Protein AF-A0A954N6A2-F1 (afdb_monomer)

pLDDT: mean 70.57, std 19.68, range [26.23, 94.06]

Solvent-accessible surface area (backbone atoms only — not comparable to full-atom values): 11641 Å² total; per-residue (Å²): 132,72,64,64,64,61,55,51,62,42,48,54,46,55,59,43,43,37,71,67,56,76,81,77,80,90,82,83,89,88,86,78,82,63,78,54,55,56,60,46,52,50,51,56,51,48,37,24,74,49,78,58,91,78,54,53,70,68,60,44,52,51,48,39,52,53,48,53,52,35,18,71,73,49,48,45,62,66,66,56,53,73,76,42,53,74,68,35,43,51,37,26,53,53,38,51,50,53,35,51,52,51,50,49,52,54,52,12,52,51,45,51,53,42,54,63,87,49,100,56,10,70,59,53,37,52,52,52,43,52,54,50,50,52,49,55,41,27,64,43,56,20,48,76,87,60,54,75,67,53,41,56,59,48,53,75,70,59,46,73,68,55,56,49,53,49,56,52,47,58,49,66,75,39,56,78,67,56,26,51,31,44,50,54,39,54,51,49,45,38,53,50,52,53,48,52,51,52,56,59,73,65,54,77,88,128

Secondary structure (DSSP, 8-state):
--HHHHHHHHHHHHHHHHHH-TTS------S--SHHHHHHHHHHHHHHH--GGGS-HHHHHHHHHHHHHHHHTT--HHHHHHHS-HHHHHHHHHHHHHHHHHHHHHHHHHHHHHHSS-TTHHHHHHHHHHHHHHHHHHHHHSS----HHHHHHHHTT--HHHHHHHHHHHHHHS-HHHHHHHHHHHHHHHHHHHHHHHHHHTS---

Radius of gyration: 17.8 Å; Cα contacts (8 Å, |Δi|>4): 139; chains: 1; bounding box: 47×44×42 Å

Sequence (206 aa):
MGTVRAMITRLVFLAALAVSGGAVWLASQQNLTVDMDRHYSELFVELAHTDLAHASTDDRLQLVSRLDRAFRLGADWRQLALDLDESSWSTFRQNLFILLHEWLVDRANTYHELGVGERRGPERQRHFINDQIDTVMAWSAAAPSPTAEQAQLLQSRVSVVELYARLQQWTEDADAEQQAQLRAFIDALVRRAVERQAEFLSVPGT

Mean predicted aligned error: 11.0 Å

Structure (mmCIF, N/CA/C/O backbone):
data_AF-A0A954N6A2-F1
#
_entry.id   AF-A0A954N6A2-F1
#
loop_
_atom_site.group_PDB
_atom_site.id
_atom_site.type_symbol
_atom_site.label_atom_id
_atom_site.label_alt_id
_atom_site.label_comp_id
_atom_site.label_asym_id
_atom_site.label_entity_id
_atom_site.label_seq_id
_atom_site.pdbx_PDB_ins_code
_atom_site.Cartn_x
_atom_site.Cartn_y
_atom_site.Cartn_z
_atom_site.occupancy
_atom_site.B_iso_or_equiv
_atom_site.auth_seq_id
_atom_site.auth_comp_id
_atom_site.auth_asym_id
_atom_site.auth_atom_id
_atom_site.pdbx_PDB_model_num
ATOM 1 N N . MET A 1 1 ? 4.162 16.910 21.312 1.00 33.69 1 MET A N 1
ATOM 2 C CA . MET A 1 1 ? 5.095 16.585 20.203 1.00 33.69 1 MET A CA 1
ATOM 3 C C . MET A 1 1 ? 5.934 15.307 20.417 1.00 33.69 1 MET A C 1
ATOM 5 O O . MET A 1 1 ? 6.754 15.003 19.564 1.00 33.69 1 MET A O 1
ATOM 9 N N . GLY A 1 2 ? 5.729 14.512 21.485 1.00 26.23 2 GLY A N 1
ATOM 10 C CA . GLY A 1 2 ? 6.524 13.293 21.756 1.00 26.23 2 GLY A CA 1
ATOM 11 C C . GLY A 1 2 ? 5.947 11.957 21.249 1.00 26.23 2 GLY A C 1
ATOM 12 O O . GLY A 1 2 ? 6.669 10.971 21.199 1.00 26.23 2 GLY A O 1
ATOM 13 N N . THR A 1 3 ? 4.674 11.904 20.852 1.00 32.06 3 THR A N 1
ATOM 14 C CA . THR A 1 3 ? 3.975 10.660 20.464 1.00 32.06 3 THR A CA 1
ATOM 15 C C . THR A 1 3 ? 4.177 10.274 18.998 1.00 32.06 3 THR A C 1
ATOM 17 O O . THR A 1 3 ? 4.348 9.100 18.689 1.00 32.06 3 THR A O 1
ATOM 20 N N . VAL A 1 4 ? 4.257 11.267 18.109 1.00 29.23 4 VAL A N 1
ATOM 21 C CA . VAL A 1 4 ? 4.416 11.077 16.658 1.00 29.23 4 VAL A CA 1
ATOM 22 C C . VAL A 1 4 ? 5.765 10.413 16.352 1.00 29.23 4 VAL A C 1
ATOM 24 O O . VAL A 1 4 ? 5.797 9.364 15.722 1.00 29.23 4 VAL A O 1
ATOM 27 N N . ARG A 1 5 ? 6.867 10.905 16.939 1.00 29.59 5 ARG A N 1
ATOM 28 C CA . ARG A 1 5 ? 8.220 10.327 16.793 1.00 29.59 5 ARG A CA 1
ATOM 29 C C . ARG A 1 5 ? 8.341 8.865 17.259 1.00 29.59 5 ARG A C 1
ATOM 31 O O . ARG A 1 5 ? 9.103 8.115 16.666 1.00 29.59 5 ARG A O 1
ATOM 38 N N . ALA A 1 6 ? 7.604 8.452 18.293 1.00 30.94 6 ALA A N 1
ATOM 39 C CA . ALA A 1 6 ? 7.667 7.088 18.835 1.00 30.94 6 ALA A CA 1
ATOM 40 C C . ALA A 1 6 ? 6.846 6.071 18.016 1.00 30.94 6 ALA A C 1
ATOM 42 O O . ALA A 1 6 ? 7.225 4.907 17.914 1.00 30.94 6 ALA A O 1
ATOM 43 N N . MET A 1 7 ? 5.741 6.518 17.419 1.00 30.80 7 MET A N 1
ATOM 44 C CA . MET A 1 7 ? 4.919 5.759 16.468 1.00 30.80 7 MET A CA 1
ATOM 45 C C . MET A 1 7 ? 5.670 5.528 15.143 1.00 30.80 7 MET A C 1
ATOM 47 O O . MET A 1 7 ? 5.685 4.433 14.586 1.00 30.80 7 MET A O 1
ATOM 51 N N . ILE A 1 8 ? 6.415 6.547 14.728 1.00 37.94 8 ILE A N 1
ATOM 52 C CA . ILE A 1 8 ? 7.253 6.623 13.528 1.00 37.94 8 ILE A CA 1
ATOM 53 C C . ILE A 1 8 ? 8.445 5.649 13.538 1.00 37.94 8 ILE A C 1
ATOM 55 O O . ILE A 1 8 ? 8.674 4.948 12.554 1.00 37.94 8 ILE A O 1
ATOM 59 N N . THR A 1 9 ? 9.159 5.514 14.661 1.00 34.09 9 THR A N 1
ATOM 60 C CA . THR A 1 9 ? 10.271 4.549 14.796 1.00 34.09 9 THR A CA 1
ATOM 61 C C . THR A 1 9 ? 9.811 3.091 14.648 1.00 34.09 9 THR A C 1
ATOM 63 O O . THR A 1 9 ? 10.595 2.221 14.278 1.00 34.09 9 THR A O 1
ATOM 66 N N . ARG A 1 10 ? 8.531 2.804 14.911 1.00 39.06 10 ARG A N 1
ATOM 67 C CA . ARG A 1 10 ? 7.969 1.448 14.863 1.00 39.06 10 ARG A CA 1
ATOM 68 C C . ARG A 1 10 ? 7.445 1.055 13.470 1.00 39.06 10 ARG A C 1
ATOM 70 O O . ARG A 1 10 ? 7.411 -0.124 13.147 1.00 39.06 10 ARG A O 1
ATOM 77 N N . LEU A 1 11 ? 7.127 2.029 12.617 1.00 41.53 11 LEU A N 1
ATOM 78 C CA . LEU A 1 11 ? 6.790 1.846 11.195 1.00 41.53 11 LEU A CA 1
ATOM 79 C C . LEU A 1 11 ? 8.018 1.456 10.358 1.00 41.53 11 LEU A C 1
ATOM 81 O O . LEU A 1 11 ? 7.954 0.563 9.515 1.00 41.53 11 LEU A O 1
ATOM 85 N N . VAL A 1 12 ? 9.169 2.059 10.677 1.00 42.81 12 VAL A N 1
ATOM 86 C CA . VAL A 1 12 ? 10.483 1.644 10.156 1.00 42.81 12 VAL A CA 1
ATOM 87 C C . VAL A 1 12 ? 10.766 0.184 10.506 1.00 42.81 12 VAL A C 1
ATOM 89 O O . VAL A 1 12 ? 11.420 -0.503 9.738 1.00 42.81 12 VAL A O 1
ATOM 92 N N . PHE A 1 13 ? 10.217 -0.322 11.612 1.00 41.66 13 PHE A N 1
ATOM 93 C CA . PHE A 1 13 ? 10.340 -1.721 12.008 1.00 41.66 13 PHE A CA 1
ATOM 94 C C . PHE A 1 13 ? 9.534 -2.674 11.109 1.00 41.66 13 PHE A C 1
ATOM 96 O O . PHE A 1 13 ? 9.994 -3.778 10.862 1.00 41.66 13 PHE A O 1
ATOM 103 N N . LEU A 1 14 ? 8.388 -2.258 10.555 1.00 43.22 14 LEU A N 1
ATOM 104 C CA . LEU A 1 14 ? 7.628 -3.038 9.563 1.00 43.22 14 LEU A CA 1
ATOM 105 C C . LEU A 1 14 ? 8.350 -3.091 8.208 1.00 43.22 14 LEU A C 1
ATOM 107 O O . LEU A 1 14 ? 8.498 -4.165 7.631 1.00 43.22 14 LEU A O 1
ATOM 111 N N . ALA A 1 15 ? 8.881 -1.954 7.748 1.00 41.28 15 ALA A N 1
ATOM 112 C CA . ALA A 1 15 ? 9.723 -1.902 6.552 1.00 41.28 15 ALA A CA 1
ATOM 113 C C . ALA A 1 15 ? 11.063 -2.642 6.753 1.00 41.28 15 ALA A C 1
ATOM 115 O O . ALA A 1 15 ? 11.556 -3.298 5.840 1.00 41.28 15 ALA A O 1
ATOM 116 N N . ALA A 1 16 ? 11.640 -2.600 7.958 1.00 35.25 16 ALA A N 1
ATOM 117 C CA . ALA A 1 16 ? 12.858 -3.326 8.303 1.00 35.25 16 ALA A CA 1
ATOM 118 C C . ALA A 1 16 ? 12.610 -4.825 8.523 1.00 35.25 16 ALA A C 1
ATOM 120 O O . ALA A 1 16 ? 13.473 -5.609 8.152 1.00 35.25 16 ALA A O 1
ATOM 121 N N . LEU A 1 17 ? 11.460 -5.260 9.049 1.00 38.69 17 LEU A N 1
ATOM 122 C CA . LEU A 1 17 ? 11.066 -6.677 9.124 1.00 38.69 17 LEU A CA 1
ATOM 123 C C . LEU A 1 17 ? 10.853 -7.270 7.725 1.00 38.69 17 LEU A C 1
ATOM 125 O O . LEU A 1 17 ? 11.276 -8.394 7.477 1.00 38.69 17 LEU A O 1
ATOM 129 N N . ALA A 1 18 ? 10.307 -6.491 6.792 1.00 40.12 18 ALA A N 1
ATOM 130 C CA . ALA A 1 18 ? 10.261 -6.828 5.370 1.00 40.12 18 ALA A CA 1
ATOM 131 C C . ALA A 1 18 ? 11.668 -6.988 4.744 1.00 40.12 18 ALA A C 1
ATOM 133 O O . ALA A 1 18 ? 11.883 -7.845 3.891 1.00 40.12 18 ALA A O 1
ATOM 134 N N . VAL A 1 19 ? 12.655 -6.199 5.187 1.00 37.62 19 VAL A N 1
ATOM 135 C CA . VAL A 1 19 ? 14.034 -6.219 4.654 1.00 37.62 19 VAL A CA 1
ATOM 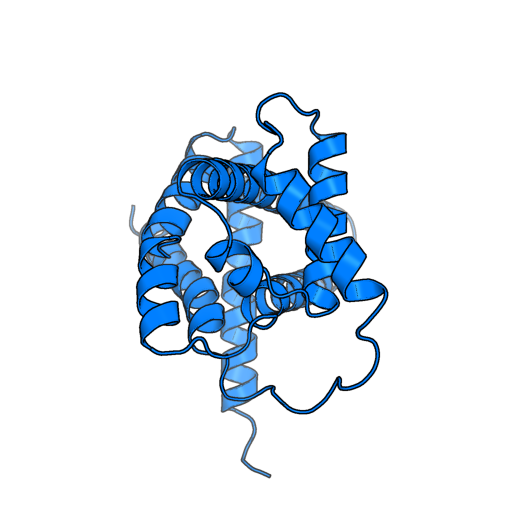136 C C . VAL A 1 19 ? 14.964 -7.206 5.388 1.00 37.62 19 VAL A C 1
ATOM 138 O O . VAL A 1 19 ? 15.932 -7.680 4.802 1.00 37.62 19 VAL A O 1
ATOM 141 N N . SER A 1 20 ? 14.682 -7.565 6.645 1.00 33.25 20 SER A N 1
ATOM 142 C CA . SER A 1 20 ? 15.530 -8.438 7.485 1.00 33.25 20 SER A CA 1
ATOM 143 C C . SER A 1 20 ? 14.895 -9.786 7.856 1.00 33.25 20 SER A C 1
ATOM 145 O O . SER A 1 20 ? 15.598 -10.690 8.300 1.00 33.25 20 SER A O 1
ATOM 147 N N . GLY A 1 21 ? 13.594 -9.972 7.617 1.00 29.84 21 GLY A N 1
ATOM 148 C CA . GLY A 1 21 ? 12.853 -11.215 7.870 1.00 29.84 21 GLY A CA 1
ATOM 149 C C . GLY A 1 21 ? 12.913 -12.247 6.737 1.00 29.84 21 GLY A C 1
ATOM 150 O O . GLY A 1 21 ? 12.270 -13.289 6.829 1.00 29.84 21 GLY A O 1
ATOM 151 N N . GLY A 1 22 ? 13.691 -11.992 5.680 1.00 33.91 22 GLY A N 1
ATOM 152 C CA . GLY A 1 22 ? 13.822 -12.874 4.512 1.00 33.91 22 GLY A CA 1
ATOM 153 C C . GLY A 1 22 ? 14.588 -14.185 4.747 1.00 33.91 22 GLY A C 1
ATOM 154 O O . GLY A 1 22 ? 14.767 -14.951 3.808 1.00 33.91 22 GLY A O 1
ATOM 155 N N . ALA A 1 23 ? 15.050 -14.469 5.969 1.00 35.50 23 ALA A N 1
ATOM 156 C CA . ALA A 1 23 ? 15.914 -15.622 6.229 1.00 35.50 23 ALA A CA 1
ATOM 157 C C . ALA A 1 23 ? 15.200 -16.896 6.730 1.00 35.50 23 ALA A C 1
ATOM 159 O O . ALA A 1 23 ? 15.854 -17.931 6.805 1.00 35.50 23 ALA A O 1
ATOM 160 N N . VAL A 1 24 ? 13.904 -16.879 7.092 1.00 36.41 24 VAL A N 1
ATOM 161 C CA . VAL A 1 24 ? 13.299 -18.027 7.825 1.00 36.41 24 VAL A CA 1
ATOM 162 C C . VAL A 1 24 ? 11.984 -18.579 7.239 1.00 36.41 24 VAL A C 1
ATOM 164 O O . VAL A 1 24 ? 11.440 -19.538 7.770 1.00 36.41 24 VAL A O 1
ATOM 167 N N . TRP A 1 25 ? 11.489 -18.093 6.096 1.00 33.28 25 TRP A N 1
ATOM 168 C CA . TRP A 1 25 ? 10.254 -18.638 5.487 1.00 33.28 25 TRP A CA 1
ATOM 169 C C . TRP A 1 25 ? 10.428 -19.107 4.033 1.00 33.28 25 TRP A C 1
ATOM 171 O O . TRP A 1 25 ? 9.563 -18.917 3.188 1.00 33.28 25 TRP A O 1
ATOM 181 N N . LEU A 1 26 ? 11.571 -19.725 3.726 1.00 35.44 26 LEU A N 1
ATOM 182 C CA . LEU A 1 26 ? 11.854 -20.351 2.427 1.00 35.44 26 LEU A CA 1
ATOM 183 C C . LEU A 1 26 ? 11.695 -21.874 2.523 1.00 35.44 26 LEU A C 1
ATOM 185 O O . LEU A 1 26 ? 12.679 -22.607 2.546 1.00 35.44 26 LEU A O 1
ATOM 189 N N . ALA A 1 27 ? 10.456 -22.361 2.605 1.00 31.84 27 ALA A N 1
ATOM 190 C CA . ALA A 1 27 ? 10.166 -23.786 2.429 1.00 31.84 27 ALA A CA 1
ATOM 191 C C . ALA A 1 27 ? 8.700 -24.033 2.045 1.00 31.84 27 ALA A C 1
ATOM 193 O O . ALA A 1 27 ? 7.911 -24.547 2.830 1.00 31.84 27 ALA A O 1
ATOM 194 N N . SER A 1 28 ? 8.314 -23.634 0.838 1.00 36.03 28 SER A N 1
ATOM 195 C CA . SER A 1 28 ? 7.357 -24.329 -0.045 1.00 36.03 28 SER A CA 1
ATOM 196 C C . SER A 1 28 ? 6.950 -23.366 -1.157 1.00 36.03 28 SER A C 1
ATOM 198 O O . SER A 1 28 ? 7.059 -22.164 -0.970 1.00 36.03 28 SER A O 1
ATOM 200 N N . GLN A 1 29 ? 6.461 -23.903 -2.277 1.00 35.62 29 GLN A N 1
ATOM 201 C CA . GLN A 1 29 ? 6.071 -23.223 -3.528 1.00 35.62 29 GLN A CA 1
ATOM 202 C C . GLN A 1 29 ? 7.127 -23.341 -4.644 1.00 35.62 29 GLN A C 1
ATOM 204 O O . GLN A 1 29 ? 7.614 -22.360 -5.193 1.00 35.62 29 GLN A O 1
ATOM 209 N N . GLN A 1 30 ? 7.450 -24.582 -5.025 1.00 37.81 30 GLN A N 1
ATOM 210 C CA . GLN A 1 30 ? 7.894 -24.888 -6.387 1.00 37.81 30 GLN A CA 1
ATOM 211 C C . GLN A 1 30 ? 6.786 -25.673 -7.085 1.00 37.81 30 GLN A C 1
ATOM 213 O O . GLN A 1 30 ? 6.548 -26.830 -6.742 1.00 37.81 30 GLN A O 1
ATOM 218 N N . ASN A 1 31 ? 6.092 -24.994 -7.999 1.00 36.53 31 ASN A N 1
ATOM 219 C CA . ASN A 1 31 ? 5.453 -25.490 -9.226 1.00 36.53 31 ASN A CA 1
ATOM 220 C C . ASN A 1 31 ? 4.277 -24.571 -9.553 1.00 36.53 31 ASN A C 1
ATOM 222 O O . ASN A 1 31 ? 3.246 -24.734 -8.914 1.00 36.53 31 ASN A O 1
ATOM 226 N N . LEU A 1 32 ? 4.453 -23.634 -10.503 1.00 42.66 32 LEU A N 1
ATOM 227 C CA . LEU A 1 32 ? 3.420 -22.948 -11.320 1.00 42.66 32 LEU A CA 1
ATOM 228 C C . LEU A 1 32 ? 4.064 -21.770 -12.115 1.00 42.66 32 LEU A C 1
ATOM 230 O O . LEU A 1 32 ? 3.668 -20.624 -11.950 1.00 42.66 32 LEU A O 1
ATOM 234 N N . THR A 1 33 ? 5.104 -21.985 -12.935 1.00 49.91 33 THR A N 1
ATOM 235 C CA . THR A 1 33 ? 5.977 -20.865 -13.392 1.00 49.91 33 THR A CA 1
ATOM 236 C C . THR A 1 33 ? 6.258 -20.825 -14.899 1.00 49.91 33 THR A C 1
ATOM 238 O O . THR A 1 33 ? 7.409 -20.895 -15.311 1.00 49.91 33 THR A O 1
ATOM 241 N N . VAL A 1 34 ? 5.228 -20.746 -15.752 1.00 46.97 34 VAL A N 1
ATOM 242 C CA . VAL A 1 34 ? 5.453 -20.334 -17.160 1.00 46.97 34 VAL A CA 1
ATOM 243 C C . VAL A 1 34 ? 4.403 -19.325 -17.637 1.00 46.97 34 VAL A C 1
ATOM 245 O O . VAL A 1 34 ? 4.768 -18.256 -18.113 1.00 46.97 34 VAL A O 1
ATOM 248 N N . ASP A 1 35 ? 3.105 -19.589 -17.445 1.00 47.22 35 ASP A N 1
ATOM 249 C CA . ASP A 1 35 ? 2.053 -18.639 -17.867 1.00 47.22 35 ASP A CA 1
ATOM 250 C C . ASP A 1 35 ? 1.859 -17.462 -16.894 1.00 47.22 35 ASP A C 1
ATOM 252 O O . ASP A 1 35 ? 1.422 -16.381 -17.296 1.00 47.22 35 ASP A O 1
ATOM 256 N N . MET A 1 36 ? 2.213 -17.655 -15.618 1.00 51.78 36 MET A N 1
ATOM 257 C CA . MET A 1 36 ? 2.150 -16.603 -14.600 1.00 51.78 36 MET A CA 1
ATOM 258 C C . MET A 1 36 ? 3.252 -15.552 -14.774 1.00 51.78 36 MET A C 1
ATOM 260 O O . MET A 1 36 ? 2.971 -14.362 -14.650 1.00 51.78 36 MET A O 1
ATOM 264 N N . ASP A 1 37 ? 4.468 -15.970 -15.135 1.00 55.78 37 ASP A N 1
ATOM 265 C CA . ASP A 1 37 ? 5.611 -15.060 -15.287 1.00 55.78 37 ASP A CA 1
ATOM 266 C C . ASP A 1 37 ? 5.342 -14.003 -16.365 1.00 55.78 37 ASP A C 1
ATOM 268 O O . ASP A 1 37 ? 5.575 -12.816 -16.145 1.00 55.78 37 ASP A O 1
ATOM 272 N N . ARG A 1 38 ? 4.730 -14.399 -17.491 1.00 58.34 38 ARG A N 1
ATOM 273 C CA . ARG A 1 38 ? 4.409 -13.482 -18.595 1.00 58.34 38 ARG A CA 1
ATOM 274 C C . ARG A 1 38 ? 3.392 -12.402 -18.207 1.00 58.34 38 ARG A C 1
ATOM 276 O O . ARG A 1 38 ? 3.597 -11.236 -18.532 1.00 58.34 38 ARG A O 1
ATOM 283 N N . HIS A 1 39 ? 2.328 -12.769 -17.488 1.00 58.69 39 HIS A N 1
ATOM 284 C CA . HIS A 1 39 ? 1.293 -11.819 -17.054 1.00 58.69 39 HIS A CA 1
ATOM 285 C C . HIS A 1 39 ? 1.823 -10.783 -16.050 1.00 58.69 39 HIS A C 1
ATOM 287 O O . HIS A 1 39 ? 1.388 -9.630 -16.064 1.00 58.69 39 HIS A O 1
ATOM 293 N N . TYR A 1 40 ? 2.764 -11.163 -15.180 1.00 65.12 40 TYR A N 1
ATOM 294 C CA . TYR A 1 40 ? 3.368 -10.218 -14.236 1.00 65.12 40 TYR A CA 1
ATOM 295 C C . TYR A 1 40 ? 4.421 -9.342 -14.892 1.00 65.12 40 TYR A C 1
ATOM 297 O O . TYR A 1 40 ? 4.482 -8.152 -14.582 1.00 65.12 40 TYR A O 1
ATOM 305 N N . SER A 1 41 ? 5.189 -9.883 -15.841 1.00 68.38 41 SER A N 1
ATOM 306 C CA . SER A 1 41 ? 6.095 -9.066 -16.641 1.00 68.38 41 SER A CA 1
ATOM 307 C C . SER A 1 41 ? 5.346 -7.952 -17.369 1.00 68.38 41 SER A C 1
ATOM 309 O O . SER A 1 41 ? 5.787 -6.808 -17.340 1.00 68.38 41 SER A O 1
ATOM 311 N N . GLU A 1 42 ? 4.176 -8.247 -17.939 1.00 79.81 42 GLU A N 1
ATOM 312 C CA . GLU A 1 42 ? 3.328 -7.242 -18.590 1.00 79.81 42 GLU A CA 1
ATOM 313 C C . GLU A 1 42 ? 2.827 -6.169 -17.608 1.00 79.81 42 GLU A C 1
ATOM 315 O O . GLU A 1 42 ? 2.901 -4.987 -17.935 1.00 79.81 42 GLU A O 1
ATOM 320 N N . LEU A 1 43 ? 2.412 -6.537 -16.387 1.00 83.94 43 LEU A N 1
ATOM 321 C CA . LEU A 1 43 ? 2.003 -5.569 -15.357 1.00 83.94 43 LEU A CA 1
ATOM 322 C C . LEU A 1 43 ? 3.149 -4.629 -14.952 1.00 83.94 43 LEU A C 1
ATOM 324 O O . LEU A 1 43 ? 2.952 -3.422 -14.863 1.00 83.94 43 LEU A O 1
ATOM 328 N N . PHE A 1 44 ? 4.352 -5.143 -14.694 1.00 79.62 44 PHE A N 1
ATOM 329 C CA . PHE A 1 44 ? 5.464 -4.276 -14.287 1.00 79.62 44 PHE A CA 1
ATOM 330 C C . PHE A 1 44 ? 5.983 -3.412 -15.446 1.00 79.62 44 PHE A C 1
ATOM 332 O O . PHE A 1 44 ? 6.358 -2.262 -15.219 1.00 79.62 44 PHE A O 1
ATOM 339 N N . VAL A 1 45 ? 5.947 -3.915 -16.686 1.00 82.75 45 VAL A N 1
ATOM 340 C CA . VAL A 1 45 ? 6.234 -3.114 -17.889 1.00 82.75 45 VAL A CA 1
ATOM 341 C C . VAL A 1 45 ? 5.179 -2.022 -18.081 1.00 82.75 45 VAL A C 1
ATOM 343 O O . VAL A 1 45 ? 5.546 -0.879 -18.352 1.00 82.75 45 VAL A O 1
ATOM 346 N N . GLU A 1 46 ? 3.893 -2.328 -17.888 1.00 88.62 46 GLU A N 1
ATOM 347 C CA . GLU A 1 46 ? 2.792 -1.352 -17.899 1.00 88.62 46 GLU A CA 1
ATOM 348 C C . GLU A 1 46 ? 3.054 -0.235 -16.877 1.00 88.62 46 GLU A C 1
ATOM 350 O O . GLU A 1 46 ? 3.002 0.948 -17.224 1.00 88.62 46 GLU A O 1
ATOM 355 N N . LEU A 1 47 ? 3.444 -0.598 -15.649 1.00 88.12 47 LEU A N 1
ATOM 356 C CA . LEU A 1 47 ? 3.812 0.354 -14.598 1.00 88.12 47 LEU A CA 1
ATOM 357 C C . LEU A 1 47 ? 5.077 1.162 -14.916 1.00 88.12 47 LEU A C 1
ATOM 359 O O . LEU A 1 47 ? 5.233 2.252 -14.380 1.00 88.12 47 LEU A O 1
ATOM 363 N N . ALA A 1 48 ? 5.980 0.672 -15.761 1.00 87.44 48 ALA A N 1
ATOM 364 C CA . ALA A 1 48 ? 7.195 1.400 -16.129 1.00 87.44 48 ALA A CA 1
ATOM 365 C C . ALA A 1 48 ? 6.979 2.437 -17.247 1.00 87.44 48 ALA A C 1
ATOM 367 O O . ALA A 1 48 ? 7.797 3.342 -17.396 1.00 87.44 48 ALA A O 1
ATOM 368 N N . HIS A 1 49 ? 5.883 2.339 -18.009 1.00 87.81 49 HIS A N 1
ATOM 369 C CA . HIS A 1 49 ? 5.658 3.165 -19.206 1.00 87.81 49 HIS A CA 1
ATOM 370 C C . HIS A 1 49 ? 4.365 3.991 -19.185 1.00 87.81 49 HIS A C 1
ATOM 372 O O . HIS A 1 49 ? 4.174 4.845 -20.049 1.00 87.81 49 HIS A O 1
ATOM 378 N N . 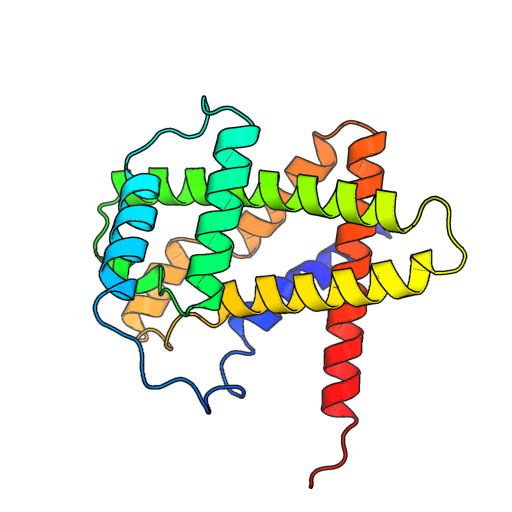THR A 1 50 ? 3.476 3.759 -18.221 1.00 88.50 50 THR A N 1
ATOM 379 C CA . THR A 1 50 ? 2.192 4.471 -18.118 1.00 88.50 50 THR A CA 1
ATOM 380 C C . THR A 1 50 ? 2.290 5.607 -17.106 1.00 88.50 50 THR A C 1
ATOM 382 O O . THR A 1 50 ? 2.859 5.416 -16.042 1.00 88.50 50 THR A O 1
ATOM 385 N N . ASP A 1 51 ? 1.713 6.778 -17.374 1.00 89.06 51 ASP A N 1
ATOM 386 C CA . ASP A 1 51 ? 1.572 7.822 -16.349 1.00 89.06 51 ASP A CA 1
ATOM 387 C C . ASP A 1 51 ? 0.284 7.607 -15.537 1.00 89.06 51 ASP A C 1
ATOM 389 O O . ASP A 1 51 ? -0.820 7.865 -16.022 1.00 89.06 51 ASP A O 1
ATOM 393 N N . LEU A 1 52 ? 0.412 7.145 -14.288 1.00 90.88 52 LEU A N 1
ATOM 394 C CA . LEU A 1 52 ? -0.741 6.942 -13.405 1.00 90.88 52 LEU A CA 1
ATOM 395 C C . LEU A 1 52 ? -1.198 8.214 -12.682 1.00 90.88 52 LEU A C 1
ATOM 397 O O . LEU A 1 52 ? -2.252 8.189 -12.035 1.00 90.88 52 LEU A O 1
ATOM 401 N N . ALA A 1 53 ? -0.477 9.337 -12.786 1.00 88.19 53 ALA A N 1
ATOM 402 C CA . ALA A 1 53 ? -0.837 10.581 -12.097 1.00 88.19 53 ALA A CA 1
ATOM 403 C C . ALA A 1 53 ? -2.205 11.132 -12.535 1.00 88.19 53 ALA A C 1
ATOM 405 O O . ALA A 1 53 ? -2.870 11.814 -11.755 1.00 88.19 53 ALA A O 1
ATOM 406 N N . HIS A 1 54 ? -2.657 10.760 -13.733 1.00 88.62 54 HIS A N 1
ATOM 407 C CA . HIS A 1 54 ? -3.933 11.181 -14.313 1.00 88.62 54 HIS A CA 1
ATOM 408 C C . HIS A 1 54 ? -4.986 10.063 -14.381 1.00 88.62 54 HIS A C 1
ATOM 410 O O . HIS A 1 54 ? -6.115 10.317 -14.798 1.00 88.62 54 HIS A O 1
ATOM 416 N N . ALA A 1 55 ? -4.638 8.837 -13.976 1.00 91.12 55 ALA A N 1
ATOM 417 C CA . ALA A 1 55 ? -5.585 7.727 -13.903 1.00 91.12 55 ALA A CA 1
ATOM 418 C C . ALA A 1 55 ? -6.654 7.976 -12.826 1.00 91.12 55 ALA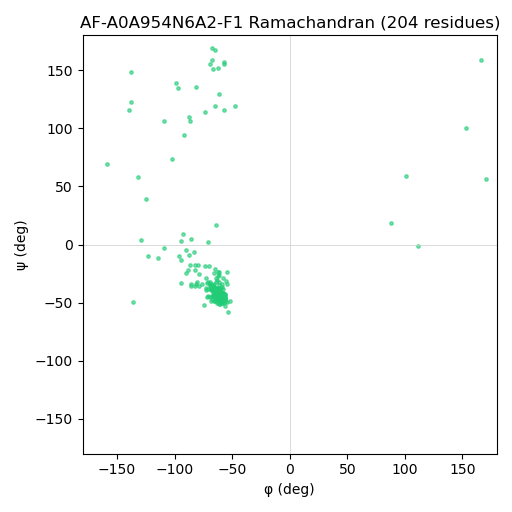 A C 1
ATOM 420 O O . ALA A 1 55 ? -6.386 8.645 -11.821 1.00 91.12 55 ALA A O 1
ATOM 421 N N . SER A 1 56 ? -7.852 7.420 -13.024 1.00 94.06 56 SER A N 1
ATOM 422 C CA . SER A 1 56 ? -8.919 7.502 -12.027 1.00 94.06 56 SER A CA 1
ATOM 423 C C . SER A 1 56 ? -8.569 6.699 -10.766 1.00 94.06 56 SER A C 1
ATOM 425 O O . SER A 1 56 ? -7.743 5.784 -10.805 1.00 94.06 56 SER A O 1
ATOM 427 N N . THR A 1 57 ? -9.206 7.026 -9.639 1.00 90.38 57 THR A N 1
ATOM 428 C CA . THR A 1 57 ? -9.066 6.258 -8.391 1.00 90.38 57 THR A CA 1
ATOM 429 C C . THR A 1 57 ? -9.422 4.783 -8.592 1.00 90.38 57 THR A C 1
ATOM 431 O O . THR A 1 57 ? -8.670 3.913 -8.160 1.00 90.38 57 THR A O 1
ATOM 434 N N . ASP A 1 58 ? -10.502 4.490 -9.321 1.00 92.50 58 ASP A N 1
ATOM 435 C CA . ASP A 1 58 ? -10.931 3.113 -9.591 1.00 92.50 58 ASP A CA 1
ATOM 436 C C . ASP A 1 58 ? -9.877 2.329 -10.388 1.00 92.50 58 ASP A C 1
ATOM 438 O O . ASP A 1 58 ? -9.575 1.182 -10.051 1.00 92.50 58 ASP A O 1
ATOM 442 N N . ASP A 1 59 ? -9.260 2.949 -11.400 1.00 91.88 59 ASP A N 1
ATOM 443 C CA . ASP A 1 59 ? -8.194 2.313 -12.186 1.00 91.88 59 ASP A CA 1
ATOM 444 C C . ASP A 1 59 ? -6.962 2.023 -11.319 1.00 91.88 59 ASP A C 1
ATOM 446 O O . ASP A 1 59 ? -6.374 0.939 -11.388 1.00 91.88 59 ASP A O 1
ATOM 450 N N . ARG A 1 60 ? -6.586 2.969 -10.449 1.00 92.19 60 ARG A N 1
ATOM 451 C CA . ARG A 1 60 ? -5.478 2.784 -9.502 1.00 92.19 60 ARG A CA 1
ATOM 452 C C . ARG A 1 60 ? -5.769 1.657 -8.517 1.00 92.19 60 ARG A C 1
ATOM 454 O O . ARG A 1 60 ? -4.892 0.830 -8.287 1.00 92.19 60 ARG A O 1
ATOM 461 N N . LEU A 1 61 ? -6.986 1.560 -7.985 1.00 90.75 61 LEU A N 1
ATOM 462 C CA . LEU A 1 61 ? -7.381 0.475 -7.080 1.00 90.75 61 LEU A CA 1
ATOM 463 C C . LEU A 1 61 ? -7.395 -0.893 -7.778 1.00 90.75 61 LEU A C 1
ATOM 465 O O . LEU A 1 61 ? -6.972 -1.896 -7.194 1.00 90.75 61 LEU A O 1
ATOM 469 N N . GLN A 1 62 ? -7.804 -0.955 -9.048 1.00 91.25 62 GLN A N 1
ATOM 470 C CA . GLN A 1 62 ? -7.686 -2.178 -9.847 1.00 91.25 62 GLN A CA 1
ATOM 471 C C . GLN A 1 62 ? -6.221 -2.588 -10.039 1.00 91.25 62 GLN A C 1
ATOM 473 O O . GLN A 1 62 ? -5.887 -3.766 -9.887 1.00 91.25 62 GLN A O 1
ATOM 478 N N . LEU A 1 63 ? -5.332 -1.630 -10.316 1.00 89.56 63 LEU A N 1
ATOM 479 C CA . LEU A 1 63 ? -3.891 -1.873 -10.412 1.00 89.56 63 LEU A CA 1
ATOM 480 C C . LEU A 1 63 ? -3.292 -2.322 -9.076 1.00 89.56 63 LEU A C 1
ATOM 482 O O . LEU A 1 63 ? -2.519 -3.277 -9.064 1.00 89.56 63 LEU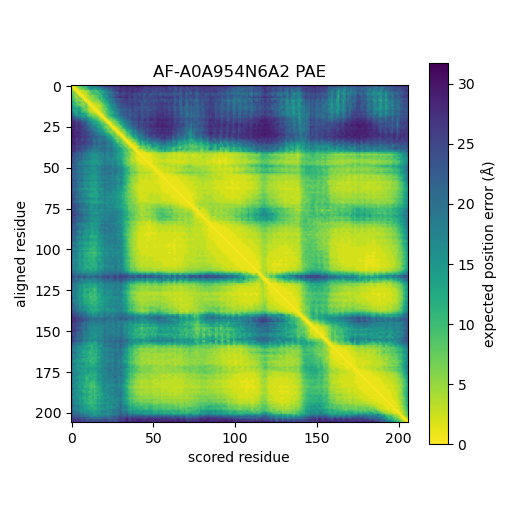 A O 1
ATOM 486 N N . VAL A 1 64 ? -3.699 -1.724 -7.953 1.00 88.94 64 VAL A N 1
ATOM 487 C CA . VAL A 1 64 ? -3.338 -2.186 -6.603 1.00 88.94 64 VAL A CA 1
ATOM 488 C C . VAL A 1 64 ? -3.742 -3.649 -6.405 1.00 88.94 64 VAL A C 1
ATOM 490 O O . VAL A 1 64 ? -2.935 -4.449 -5.935 1.00 88.94 64 VAL A O 1
ATOM 493 N N . SER A 1 65 ? -4.960 -4.033 -6.798 1.00 87.94 65 SER A N 1
ATOM 494 C CA . SER A 1 65 ? -5.435 -5.418 -6.676 1.00 87.94 65 SER A CA 1
ATOM 495 C C . SER A 1 65 ? -4.642 -6.394 -7.554 1.00 87.94 65 SER A C 1
ATOM 497 O O . SER A 1 65 ? -4.283 -7.487 -7.103 1.00 87.94 65 SER A O 1
ATOM 499 N N . ARG A 1 66 ? -4.328 -6.000 -8.797 1.00 87.62 66 ARG A N 1
ATOM 500 C CA . ARG A 1 66 ? -3.476 -6.779 -9.714 1.00 87.62 66 ARG A CA 1
ATOM 501 C C . ARG A 1 66 ? -2.069 -6.957 -9.138 1.00 87.62 66 ARG A C 1
ATOM 503 O O . ARG A 1 66 ? -1.544 -8.067 -9.174 1.00 87.62 66 ARG A O 1
ATOM 510 N N . LEU A 1 67 ? -1.498 -5.894 -8.574 1.00 83.94 67 LEU A N 1
ATOM 511 C CA . LEU A 1 67 ? -0.162 -5.882 -7.984 1.00 83.94 67 LEU A CA 1
ATOM 512 C C . LEU A 1 67 ? -0.087 -6.738 -6.710 1.00 83.94 67 LEU A C 1
ATOM 514 O O . LEU A 1 67 ? 0.824 -7.550 -6.573 1.00 83.94 67 LEU A O 1
ATOM 518 N N . ASP A 1 68 ? -1.077 -6.635 -5.820 1.00 82.25 68 ASP A N 1
ATOM 519 C CA . ASP A 1 68 ? -1.164 -7.480 -4.624 1.00 82.25 68 ASP A CA 1
ATOM 520 C C . ASP A 1 68 ? -1.236 -8.968 -4.994 1.00 82.25 68 ASP A C 1
ATOM 522 O O . ASP A 1 68 ? -0.491 -9.799 -4.470 1.00 82.25 68 ASP A O 1
ATOM 526 N N . ARG A 1 69 ? -2.085 -9.306 -5.972 1.00 83.00 69 ARG A N 1
ATOM 527 C CA . ARG A 1 69 ? -2.180 -10.673 -6.491 1.00 83.00 69 ARG A CA 1
ATOM 528 C C . ARG A 1 69 ? -0.846 -11.153 -7.064 1.00 83.00 69 ARG A C 1
ATOM 530 O O . ARG A 1 69 ? -0.459 -12.283 -6.777 1.00 83.00 69 ARG A O 1
ATOM 537 N N . ALA A 1 70 ? -0.155 -10.314 -7.835 1.00 79.00 70 ALA A N 1
ATOM 538 C CA . ALA A 1 70 ? 1.148 -10.644 -8.404 1.00 79.00 70 ALA A CA 1
ATOM 539 C C . ALA A 1 70 ? 2.169 -10.979 -7.308 1.00 79.00 70 ALA A C 1
ATOM 541 O O . ALA A 1 70 ? 2.787 -12.043 -7.342 1.00 79.00 70 ALA A O 1
ATOM 542 N N . PHE A 1 71 ? 2.287 -10.136 -6.280 1.00 75.25 71 PHE A N 1
ATOM 543 C CA . PHE A 1 71 ? 3.222 -10.375 -5.181 1.00 75.25 71 PHE A CA 1
ATOM 544 C C . PHE A 1 71 ? 2.882 -11.617 -4.356 1.00 75.25 71 PHE A C 1
ATOM 546 O O . PHE A 1 71 ? 3.774 -12.392 -4.018 1.00 75.25 71 PHE A O 1
ATOM 553 N N . ARG A 1 72 ? 1.598 -11.869 -4.079 1.00 73.69 72 ARG A N 1
ATOM 554 C CA . ARG A 1 72 ? 1.153 -13.094 -3.387 1.00 73.69 72 ARG A CA 1
ATOM 555 C C . ARG A 1 72 ? 1.463 -14.368 -4.168 1.00 73.69 72 ARG A C 1
ATOM 557 O O . ARG A 1 72 ? 1.620 -15.425 -3.564 1.00 73.69 72 ARG A O 1
ATOM 564 N N . LEU A 1 73 ? 1.544 -14.264 -5.491 1.00 75.56 73 LEU A N 1
ATOM 565 C CA . LEU A 1 73 ? 1.887 -15.360 -6.393 1.00 75.56 73 LEU A CA 1
ATOM 566 C C . LEU A 1 73 ? 3.392 -15.434 -6.696 1.00 75.56 73 LEU A C 1
ATOM 568 O O . LEU A 1 73 ? 3.802 -16.244 -7.522 1.00 75.56 73 LEU A O 1
ATOM 572 N N . GLY A 1 74 ? 4.211 -14.646 -5.988 1.00 70.19 74 GLY A N 1
ATOM 573 C CA . GLY A 1 74 ? 5.671 -14.724 -6.029 1.00 70.19 74 GLY A CA 1
ATOM 574 C C . GLY A 1 74 ? 6.328 -13.884 -7.122 1.00 70.19 74 GLY A C 1
ATOM 575 O O . GLY A 1 74 ? 7.475 -14.153 -7.465 1.00 70.19 74 GLY A O 1
ATOM 576 N N . ALA A 1 75 ? 5.631 -12.891 -7.681 1.00 72.00 75 ALA A N 1
ATOM 577 C CA . ALA A 1 75 ? 6.189 -12.050 -8.732 1.00 72.00 75 ALA A CA 1
ATOM 578 C C . ALA A 1 75 ? 7.373 -11.200 -8.229 1.00 72.00 75 ALA A C 1
ATOM 580 O O . ALA A 1 75 ? 7.215 -10.346 -7.352 1.00 72.00 75 ALA A O 1
ATOM 581 N N . ASP A 1 76 ? 8.545 -11.403 -8.833 1.00 70.38 76 ASP A N 1
ATOM 582 C CA . ASP A 1 76 ? 9.782 -10.713 -8.467 1.00 70.38 76 ASP A CA 1
ATOM 583 C C . ASP A 1 76 ? 9.985 -9.438 -9.293 1.00 70.38 76 ASP A C 1
ATOM 585 O O . ASP A 1 76 ? 10.554 -9.439 -10.388 1.00 70.38 76 ASP A O 1
ATOM 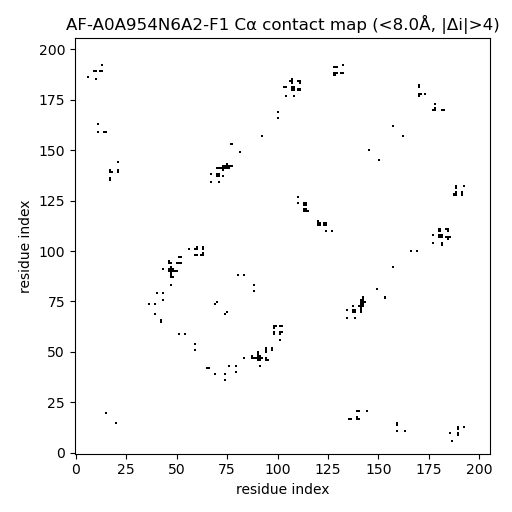589 N N . TRP A 1 77 ? 9.545 -8.311 -8.739 1.00 69.94 77 TRP A N 1
ATOM 590 C CA . TRP A 1 77 ? 9.732 -7.003 -9.364 1.00 69.94 77 TRP A CA 1
ATOM 591 C C . TRP A 1 77 ? 11.207 -6.586 -9.473 1.00 69.94 77 TRP A C 1
ATOM 593 O O . TRP A 1 77 ? 11.529 -5.713 -10.280 1.00 69.94 77 TRP A O 1
ATOM 603 N N . ARG A 1 78 ? 12.117 -7.165 -8.670 1.00 67.75 78 ARG A N 1
ATOM 604 C CA . ARG A 1 78 ? 13.524 -6.733 -8.616 1.00 67.75 78 ARG A CA 1
ATOM 605 C C . ARG A 1 78 ? 14.284 -7.161 -9.860 1.00 67.75 78 ARG A C 1
ATOM 607 O O . ARG A 1 78 ? 15.092 -6.381 -10.349 1.00 67.75 78 ARG A O 1
ATOM 614 N N . GLN A 1 79 ? 14.005 -8.352 -10.389 1.00 67.25 79 GLN A N 1
ATOM 615 C CA . GLN A 1 79 ? 14.564 -8.785 -11.674 1.00 67.25 79 GLN A CA 1
ATOM 616 C C . GLN A 1 79 ? 14.156 -7.836 -12.791 1.00 67.25 79 GLN A C 1
ATOM 618 O O . GLN A 1 79 ? 15.003 -7.354 -13.531 1.00 67.25 79 GLN A O 1
ATOM 623 N N . LEU A 1 80 ? 12.876 -7.476 -12.828 1.00 67.75 80 LEU A N 1
ATOM 624 C CA . LEU A 1 80 ? 12.364 -6.571 -13.844 1.00 67.75 80 LEU A CA 1
ATOM 625 C C . LEU A 1 80 ? 12.936 -5.158 -13.690 1.00 67.75 80 LEU A C 1
ATOM 627 O O . LEU A 1 80 ? 13.268 -4.522 -14.681 1.00 67.75 80 LEU A O 1
ATOM 631 N N . ALA A 1 81 ? 13.145 -4.695 -12.454 1.00 68.44 81 ALA A N 1
ATOM 632 C CA . ALA A 1 81 ? 13.812 -3.427 -12.185 1.00 68.44 81 ALA A CA 1
ATOM 633 C C . ALA A 1 81 ? 15.230 -3.370 -12.775 1.00 68.44 81 ALA A C 1
ATOM 635 O O . ALA A 1 81 ? 15.625 -2.314 -13.266 1.00 68.44 81 ALA A O 1
ATOM 636 N N . LEU A 1 82 ? 15.994 -4.468 -12.743 1.00 70.25 82 LEU A N 1
ATOM 637 C CA . LEU A 1 82 ? 17.361 -4.502 -13.281 1.00 70.25 82 LEU A CA 1
ATOM 638 C C . LEU A 1 82 ? 17.405 -4.278 -14.799 1.00 70.25 82 LEU A C 1
ATOM 640 O O . LEU A 1 82 ? 18.382 -3.710 -15.283 1.00 70.25 82 LEU A O 1
ATOM 644 N N . ASP A 1 83 ? 16.343 -4.655 -15.511 1.00 77.19 83 ASP A N 1
ATOM 645 C CA . ASP A 1 83 ? 16.238 -4.516 -16.966 1.00 77.19 83 ASP A CA 1
ATOM 646 C C . ASP A 1 83 ? 15.677 -3.150 -17.410 1.00 77.19 83 ASP A C 1
ATOM 648 O O . ASP A 1 83 ? 15.707 -2.821 -18.597 1.00 77.19 83 ASP A O 1
ATOM 652 N N . LEU A 1 84 ? 15.178 -2.330 -16.476 1.00 78.56 84 LEU A N 1
ATOM 653 C CA . LEU A 1 84 ? 14.672 -0.988 -16.770 1.00 78.56 84 LEU A CA 1
ATOM 654 C C . LEU A 1 84 ? 15.812 0.033 -16.876 1.00 78.56 84 LEU A C 1
ATOM 656 O O . LEU A 1 84 ? 16.691 0.110 -16.008 1.00 78.56 84 LEU A O 1
ATOM 660 N N . ASP A 1 85 ? 15.735 0.881 -17.904 1.00 85.88 85 ASP A N 1
ATOM 661 C CA . ASP A 1 85 ? 16.542 2.097 -17.979 1.00 85.88 85 ASP A CA 1
ATOM 662 C C . ASP A 1 85 ? 16.135 3.118 -16.899 1.00 85.88 85 ASP A C 1
ATOM 664 O O . ASP A 1 85 ? 15.117 2.973 -16.219 1.00 85.88 85 ASP A O 1
ATOM 668 N N . GLU A 1 86 ? 16.942 4.166 -16.720 1.00 82.31 86 GLU A N 1
ATOM 669 C CA . GLU A 1 86 ? 16.729 5.158 -15.656 1.00 82.31 86 GLU A CA 1
ATOM 670 C C . GLU A 1 86 ? 15.367 5.868 -15.767 1.00 82.31 86 GLU A C 1
ATOM 672 O O . GLU A 1 86 ? 14.714 6.134 -14.757 1.00 82.31 86 GLU A O 1
ATOM 677 N N . SER A 1 87 ? 14.910 6.149 -16.992 1.00 86.44 87 SER A N 1
ATOM 678 C CA . SER A 1 87 ? 13.632 6.828 -17.225 1.00 86.44 87 SER A CA 1
ATOM 679 C C . SER A 1 87 ? 12.457 5.933 -16.839 1.00 86.44 87 SER A C 1
ATOM 681 O O . SER A 1 87 ? 11.568 6.351 -16.098 1.00 86.44 87 SER A O 1
ATOM 683 N N . SER A 1 88 ? 12.474 4.689 -17.309 1.00 85.06 88 SER A N 1
ATOM 684 C CA . SER A 1 88 ? 11.437 3.689 -17.061 1.00 85.06 88 SER A CA 1
ATOM 685 C C . SER A 1 88 ? 11.415 3.283 -15.591 1.00 85.06 88 SER A C 1
ATOM 687 O O . SER A 1 88 ? 10.349 3.130 -15.000 1.00 85.06 88 SER A O 1
ATOM 689 N N . TRP A 1 89 ? 12.588 3.192 -14.957 1.00 82.75 89 TRP A N 1
ATOM 690 C CA . TRP A 1 89 ? 12.711 2.988 -13.518 1.00 82.75 89 TRP A CA 1
ATOM 691 C C . TRP A 1 89 ? 12.110 4.151 -12.716 1.00 82.75 89 TRP A C 1
ATOM 693 O O . TRP A 1 89 ? 11.384 3.922 -11.748 1.00 82.75 89 TRP A O 1
ATOM 703 N N . SER A 1 90 ? 12.372 5.398 -13.116 1.00 83.25 90 SER A N 1
ATOM 704 C CA . SER A 1 90 ? 11.806 6.577 -12.454 1.00 83.25 90 SER A CA 1
ATOM 705 C C . SER A 1 90 ? 10.273 6.579 -12.514 1.00 83.25 90 SER A C 1
ATOM 707 O O . SER A 1 90 ? 9.622 6.734 -11.476 1.00 83.25 90 SER A O 1
ATOM 709 N N . THR A 1 91 ? 9.697 6.323 -13.694 1.00 85.94 91 THR A N 1
ATOM 710 C CA . THR A 1 91 ? 8.241 6.195 -13.890 1.00 85.94 91 THR A CA 1
ATOM 711 C C . THR A 1 91 ? 7.667 5.045 -13.069 1.00 85.94 91 THR A C 1
ATOM 713 O O . THR A 1 91 ? 6.712 5.236 -12.316 1.00 85.94 91 THR A O 1
ATOM 716 N N . PHE A 1 92 ? 8.295 3.870 -13.134 1.00 83.50 92 PHE A N 1
ATOM 717 C CA . PHE A 1 92 ? 7.908 2.703 -12.348 1.00 83.50 92 PHE A CA 1
ATOM 718 C C . PHE A 1 92 ? 7.852 3.016 -10.851 1.00 83.50 92 PHE A C 1
ATOM 720 O O . PHE A 1 92 ? 6.848 2.758 -10.185 1.00 83.50 92 PHE A O 1
ATOM 727 N N . ARG A 1 93 ? 8.909 3.636 -10.319 1.00 81.56 93 ARG A N 1
ATOM 728 C CA . ARG A 1 93 ? 8.998 4.015 -8.907 1.00 81.56 93 ARG A CA 1
ATOM 729 C C . ARG A 1 93 ? 7.924 5.030 -8.522 1.00 81.56 93 ARG A C 1
ATOM 731 O O . ARG A 1 93 ? 7.315 4.901 -7.462 1.00 81.56 93 ARG A O 1
ATOM 738 N N . GLN A 1 94 ? 7.680 6.033 -9.362 1.00 84.81 94 GLN A N 1
ATOM 739 C CA . GLN A 1 94 ? 6.626 7.018 -9.126 1.00 84.81 94 GLN A CA 1
ATOM 740 C C . GLN A 1 94 ? 5.246 6.355 -9.065 1.00 84.81 94 GLN A C 1
ATOM 742 O O . GLN A 1 94 ? 4.479 6.613 -8.136 1.00 84.81 94 GLN A O 1
ATOM 747 N N . ASN A 1 95 ? 4.961 5.454 -10.001 1.00 86.62 95 ASN A N 1
ATOM 748 C CA . ASN A 1 95 ? 3.711 4.708 -10.046 1.00 86.62 95 ASN A CA 1
ATOM 749 C C . ASN A 1 95 ? 3.540 3.779 -8.847 1.00 86.62 95 ASN A C 1
ATOM 751 O O . ASN A 1 95 ? 2.457 3.735 -8.269 1.00 86.62 95 ASN A O 1
ATOM 755 N N . LEU A 1 96 ? 4.603 3.106 -8.401 1.00 83.50 96 LEU A N 1
ATOM 756 C CA . LEU A 1 96 ? 4.565 2.324 -7.166 1.00 83.50 96 LEU A CA 1
ATOM 757 C C . LEU A 1 96 ? 4.180 3.182 -5.957 1.00 83.50 96 LEU A C 1
ATOM 759 O O . LEU A 1 96 ? 3.379 2.741 -5.140 1.00 83.50 96 LEU A O 1
ATOM 763 N N . PHE A 1 97 ? 4.699 4.408 -5.844 1.00 83.50 97 PHE A N 1
ATOM 764 C CA . PHE A 1 97 ? 4.309 5.306 -4.755 1.00 83.50 97 PHE A CA 1
ATOM 765 C C . PHE A 1 97 ? 2.850 5.765 -4.857 1.00 83.50 97 PHE A C 1
ATOM 767 O O . PHE A 1 97 ? 2.177 5.823 -3.831 1.00 83.50 97 PHE A O 1
ATOM 774 N N . ILE A 1 98 ? 2.348 6.049 -6.064 1.00 86.81 98 ILE A N 1
ATOM 775 C CA . ILE A 1 98 ? 0.929 6.379 -6.286 1.00 86.81 98 ILE A CA 1
ATOM 776 C C . ILE A 1 98 ? 0.040 5.216 -5.831 1.00 86.81 98 ILE A C 1
ATOM 778 O O . ILE A 1 98 ? -0.897 5.418 -5.062 1.00 86.81 98 ILE A O 1
ATOM 782 N N . LEU A 1 99 ? 0.356 3.995 -6.262 1.00 87.12 99 LEU A N 1
ATOM 783 C CA . LEU A 1 99 ? -0.420 2.801 -5.926 1.00 87.12 99 LEU A CA 1
ATOM 784 C C . LEU A 1 99 ? -0.315 2.438 -4.441 1.00 87.12 99 LEU A C 1
ATOM 786 O O . LEU A 1 99 ? -1.303 2.027 -3.841 1.00 87.12 99 LEU A O 1
ATOM 790 N N . LEU A 1 100 ? 0.852 2.624 -3.823 1.00 84.81 100 LEU A N 1
ATOM 791 C CA . LEU A 1 100 ? 1.025 2.412 -2.387 1.00 84.81 100 LEU A CA 1
ATOM 792 C C . LEU A 1 100 ? 0.191 3.398 -1.564 1.00 84.81 100 LEU A C 1
ATOM 794 O O . LEU A 1 100 ? -0.407 3.000 -0.565 1.00 84.81 100 LEU A O 1
ATOM 798 N N . HIS A 1 101 ? 0.153 4.667 -1.973 1.00 87.19 101 HIS A N 1
ATOM 799 C CA . HIS A 1 101 ? -0.695 5.668 -1.336 1.00 87.19 101 HIS A CA 1
ATOM 800 C C . HIS A 1 101 ? -2.174 5.284 -1.445 1.00 87.19 101 HIS A C 1
ATOM 802 O O . HIS A 1 101 ? -2.879 5.277 -0.439 1.00 87.19 101 HIS A O 1
ATOM 808 N N . GLU A 1 102 ? -2.617 4.890 -2.640 1.00 90.69 102 GLU A N 1
ATOM 809 C CA . GLU A 1 102 ? -3.998 4.470 -2.886 1.00 90.69 102 GLU A CA 1
ATOM 810 C C . GLU A 1 102 ? -4.382 3.241 -2.046 1.00 90.69 102 GLU A C 1
ATOM 812 O O . GLU A 1 102 ? -5.403 3.241 -1.362 1.00 90.69 102 GLU A O 1
ATOM 817 N N . TRP A 1 103 ? -3.514 2.223 -2.009 1.00 89.31 103 TRP A N 1
ATOM 818 C CA . TRP A 1 103 ? -3.686 1.057 -1.142 1.00 89.31 103 TRP A CA 1
ATOM 819 C C . TRP A 1 103 ? -3.811 1.466 0.328 1.00 89.31 103 TRP A C 1
ATOM 821 O O . TRP A 1 103 ? -4.691 0.984 1.035 1.00 89.31 103 TRP A O 1
ATOM 831 N N . LEU A 1 104 ? -2.949 2.367 0.805 1.00 89.00 104 LEU A N 1
ATOM 832 C CA . LEU A 1 104 ? -2.941 2.786 2.203 1.00 89.00 104 LEU A CA 1
ATOM 833 C C . LEU A 1 104 ? -4.251 3.481 2.594 1.00 89.00 104 LEU A C 1
ATOM 835 O O . LEU A 1 104 ? -4.800 3.185 3.657 1.00 89.00 104 LEU A O 1
ATOM 839 N N . VAL A 1 105 ? -4.745 4.377 1.738 1.00 91.00 105 VAL A N 1
ATOM 840 C CA . VAL A 1 105 ? -6.011 5.089 1.942 1.00 91.00 105 VAL A CA 1
ATOM 841 C C . VAL A 1 105 ? -7.189 4.111 1.955 1.00 91.00 105 VAL A C 1
ATOM 843 O O . VAL A 1 105 ? -7.954 4.106 2.919 1.00 91.00 105 VAL A O 1
ATOM 846 N N . ASP A 1 106 ? -7.298 3.229 0.957 1.00 92.94 106 ASP A N 1
ATOM 847 C CA . ASP A 1 106 ? -8.362 2.216 0.881 1.00 92.94 106 ASP A CA 1
ATOM 848 C C . ASP A 1 106 ? -8.407 1.324 2.132 1.00 92.94 106 ASP A C 1
ATOM 850 O O . ASP A 1 106 ? -9.464 1.106 2.740 1.00 92.94 106 ASP A O 1
ATOM 854 N N . ARG A 1 107 ? -7.240 0.843 2.578 1.00 92.56 107 ARG A N 1
ATOM 855 C CA . ARG A 1 107 ? -7.152 -0.016 3.764 1.00 92.56 107 ARG A CA 1
ATOM 856 C C . ARG A 1 107 ? -7.453 0.730 5.055 1.00 92.56 107 ARG A C 1
ATOM 858 O O . ARG A 1 107 ? -8.061 0.139 5.948 1.00 92.56 107 ARG A O 1
ATOM 865 N N . ALA A 1 108 ? -7.073 2.000 5.160 1.00 92.44 108 ALA A N 1
ATOM 866 C CA . ALA A 1 108 ? -7.403 2.820 6.318 1.00 92.44 108 ALA A CA 1
ATOM 867 C C . ALA A 1 108 ? -8.914 3.066 6.435 1.00 92.44 108 ALA A C 1
ATOM 869 O O . ALA A 1 108 ? -9.470 2.895 7.525 1.00 92.44 108 ALA A O 1
ATOM 870 N N . ASN A 1 109 ? -9.576 3.367 5.316 1.00 93.56 109 ASN A N 1
ATOM 871 C CA . ASN A 1 109 ? -11.030 3.525 5.251 1.00 93.56 109 ASN A CA 1
ATOM 872 C C . ASN A 1 109 ? -11.730 2.220 5.653 1.00 93.56 109 ASN A C 1
ATOM 874 O O . ASN A 1 109 ? -12.528 2.201 6.590 1.00 93.56 109 ASN A O 1
ATOM 878 N N . THR A 1 110 ? -11.331 1.100 5.042 1.00 93.31 110 THR A N 1
ATOM 879 C CA . THR A 1 110 ? -11.880 -0.229 5.358 1.00 93.31 110 THR A CA 1
ATOM 880 C C . THR A 1 110 ? -11.692 -0.579 6.838 1.00 93.31 110 THR A C 1
ATOM 882 O O . THR A 1 110 ? -12.611 -1.055 7.504 1.00 93.31 110 THR A O 1
ATOM 885 N N . TYR A 1 111 ? -10.503 -0.331 7.395 1.00 93.25 111 TYR A N 1
ATOM 886 C CA . TYR A 1 111 ? -10.226 -0.589 8.807 1.00 93.25 111 TYR A CA 1
ATOM 887 C C . TYR A 1 111 ? -11.130 0.231 9.732 1.00 93.25 111 TYR A C 1
ATOM 889 O O . TYR A 1 111 ? -11.615 -0.294 10.741 1.00 93.25 111 TYR A O 1
ATOM 897 N N . HIS A 1 112 ? -11.354 1.504 9.400 1.00 92.62 112 HIS A N 1
ATOM 898 C CA . HIS A 1 112 ? -12.260 2.371 10.139 1.00 92.62 112 HIS A CA 1
ATOM 899 C C . HIS A 1 112 ? -13.691 1.824 10.105 1.00 92.62 112 HIS A C 1
ATOM 901 O O . HIS A 1 112 ? -14.278 1.598 11.163 1.00 92.62 112 HIS A O 1
ATOM 907 N N . GLU A 1 113 ? -14.207 1.509 8.917 1.00 91.88 113 GLU A N 1
ATOM 908 C CA . GLU A 1 113 ? -15.555 0.964 8.713 1.00 91.88 113 GLU A CA 1
ATOM 909 C C . GLU A 1 113 ? -15.787 -0.344 9.478 1.00 91.88 113 GLU A C 1
ATOM 911 O O . GLU A 1 113 ? -16.817 -0.505 10.130 1.00 91.88 113 GLU A O 1
ATOM 916 N N . LEU A 1 114 ? -14.808 -1.257 9.493 1.00 90.50 114 LEU A N 1
ATOM 917 C CA . LEU A 1 114 ? -14.896 -2.511 10.254 1.00 90.50 114 LEU A CA 1
ATOM 918 C C . LEU A 1 114 ? -15.047 -2.291 11.768 1.00 90.50 114 LEU A C 1
ATOM 920 O O . LEU A 1 114 ? -15.587 -3.157 12.462 1.00 90.50 114 LEU A O 1
ATOM 924 N N . GLY A 1 115 ? -14.559 -1.163 12.290 1.00 84.56 115 GLY A N 1
ATOM 925 C CA . GLY A 1 115 ? -14.683 -0.790 13.699 1.00 84.56 115 GLY A CA 1
ATOM 926 C C . GLY A 1 115 ? -16.022 -0.144 14.053 1.00 84.56 115 GLY A C 1
ATOM 927 O O . GLY A 1 115 ? -16.431 -0.174 15.217 1.00 84.56 115 GLY A O 1
ATOM 928 N N . VAL A 1 116 ? -16.723 0.421 13.070 1.00 77.62 116 VAL A N 1
ATOM 929 C CA . VAL A 1 116 ? -17.987 1.127 13.275 1.00 77.62 116 VAL A CA 1
ATOM 930 C C . VAL A 1 116 ? -19.144 0.123 13.218 1.00 77.62 116 VAL A C 1
ATOM 932 O O . VAL A 1 116 ? -19.500 -0.398 12.170 1.00 77.62 116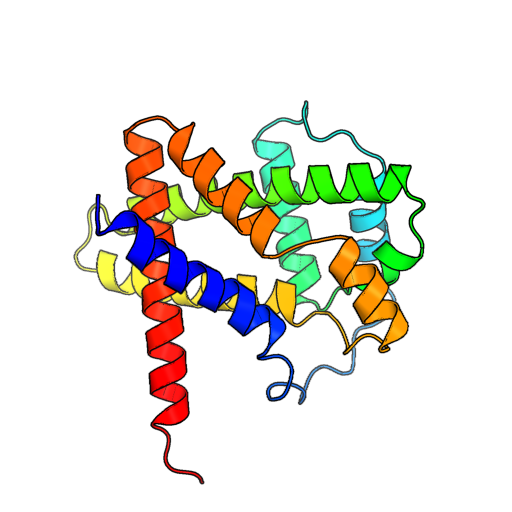 VAL A O 1
ATOM 935 N N . GLY A 1 117 ? -19.779 -0.136 14.365 1.00 61.22 117 GLY A N 1
ATOM 936 C CA . GLY A 1 117 ? -21.180 -0.582 14.382 1.00 61.22 117 GLY A CA 1
ATOM 937 C C . GLY A 1 117 ? -21.497 -2.013 14.824 1.00 61.22 117 GLY A C 1
ATOM 938 O O . GLY A 1 117 ? -22.677 -2.338 14.931 1.00 61.22 117 GLY A O 1
ATOM 939 N N . GLU A 1 118 ? -20.532 -2.872 15.168 1.00 62.88 118 GLU A N 1
ATOM 940 C CA . GLU A 1 118 ? -20.862 -4.240 15.605 1.00 62.88 118 GLU A CA 1
ATOM 941 C C . GLU A 1 118 ? -20.043 -4.739 16.799 1.00 62.88 118 GLU A C 1
ATOM 943 O O . GLU A 1 118 ? -18.855 -4.457 16.930 1.00 62.88 118 GLU A O 1
ATOM 948 N N . ARG A 1 119 ? -20.653 -5.601 17.633 1.00 69.44 119 ARG A N 1
ATOM 949 C CA . ARG A 1 119 ? -19.960 -6.302 18.739 1.00 69.44 119 ARG A CA 1
ATOM 950 C C . ARG A 1 119 ? -18.722 -7.086 18.276 1.00 69.44 119 ARG A C 1
ATOM 952 O O . ARG A 1 119 ? -17.840 -7.334 19.087 1.00 69.44 119 ARG A O 1
ATOM 959 N N . ARG A 1 120 ? -18.665 -7.473 16.995 1.00 78.00 120 ARG A N 1
ATOM 960 C CA . ARG A 1 120 ? -17.536 -8.182 16.364 1.00 78.00 120 ARG A CA 1
ATOM 961 C C . ARG A 1 120 ? -16.530 -7.265 15.657 1.00 78.00 120 ARG A C 1
ATOM 963 O O . ARG A 1 120 ? -15.590 -7.773 15.053 1.00 78.00 120 ARG A O 1
ATOM 970 N N . GLY A 1 121 ? -16.696 -5.943 15.718 1.00 81.69 121 GLY A N 1
ATOM 971 C CA . GLY A 1 121 ? -15.786 -4.982 15.083 1.00 81.69 121 GLY A CA 1
ATOM 972 C C . GLY A 1 121 ? -14.308 -5.208 15.440 1.00 81.69 121 GLY A C 1
ATOM 973 O O . GLY A 1 121 ? -13.499 -5.365 14.527 1.00 81.69 121 GLY A O 1
ATOM 974 N N . PRO A 1 122 ? -13.949 -5.373 16.731 1.00 85.56 122 PRO A N 1
ATOM 975 C CA . PRO A 1 122 ? -12.560 -5.615 17.129 1.00 85.56 122 PRO A CA 1
ATOM 976 C C . PRO A 1 122 ? -11.957 -6.911 16.564 1.00 85.56 122 PRO A C 1
ATOM 978 O O . PRO A 1 122 ? -10.783 -6.948 16.203 1.00 85.56 122 PRO A O 1
ATOM 981 N N . GLU A 1 123 ? -12.749 -7.982 16.470 1.00 86.25 123 GLU A N 1
ATOM 982 C CA . GLU A 1 123 ? -12.299 -9.266 15.919 1.00 86.25 123 GLU A CA 1
ATOM 983 C C . GLU A 1 123 ? -12.061 -9.162 14.407 1.00 86.25 123 GLU A C 1
ATOM 985 O O . GLU A 1 123 ? -11.007 -9.570 13.917 1.00 86.25 123 GLU A O 1
ATOM 990 N N . ARG A 1 124 ? -12.992 -8.539 13.672 1.00 88.62 124 ARG A N 1
ATOM 991 C CA . ARG A 1 124 ? -12.848 -8.304 12.227 1.00 88.62 124 ARG A CA 1
ATOM 992 C C . ARG A 1 124 ? -11.660 -7.403 11.909 1.00 88.62 124 ARG A C 1
ATOM 994 O O . ARG A 1 124 ? -10.880 -7.735 11.023 1.00 88.62 124 ARG A O 1
ATOM 1001 N N . GLN A 1 125 ? -11.476 -6.324 12.670 1.00 91.00 125 GLN A N 1
ATOM 1002 C CA . GLN A 1 125 ? -10.301 -5.459 12.565 1.00 91.00 125 GLN A CA 1
ATOM 1003 C C . GLN A 1 125 ? -9.001 -6.234 12.798 1.00 91.00 125 GLN A C 1
ATOM 1005 O O . GLN A 1 125 ? -8.042 -6.066 12.049 1.00 91.00 125 GLN A O 1
ATOM 1010 N N . ARG A 1 126 ? -8.962 -7.130 13.793 1.00 88.19 126 ARG A N 1
ATOM 1011 C CA . ARG A 1 126 ? -7.776 -7.953 14.062 1.00 88.19 126 ARG A CA 1
ATOM 1012 C C . ARG A 1 126 ? -7.456 -8.907 12.910 1.00 88.19 126 ARG A C 1
ATOM 1014 O O . ARG A 1 126 ? -6.294 -8.999 12.523 1.00 88.19 126 ARG A O 1
ATOM 1021 N N . HIS A 1 127 ? -8.456 -9.606 12.373 1.00 89.25 127 HIS A N 1
ATOM 1022 C CA . HIS A 1 127 ? -8.268 -10.476 11.207 1.00 89.25 127 HIS A CA 1
ATOM 1023 C C . HIS A 1 127 ? -7.783 -9.686 9.994 1.00 89.25 127 HIS A C 1
ATOM 1025 O O . HIS A 1 127 ? -6.758 -10.030 9.416 1.00 89.25 127 HIS A O 1
ATOM 1031 N N . PHE A 1 128 ? -8.439 -8.567 9.699 1.00 92.19 128 PHE A N 1
ATOM 1032 C CA . PHE A 1 128 ? -8.060 -7.692 8.600 1.00 92.19 128 PHE A CA 1
ATOM 1033 C C . PHE A 1 128 ? -6.607 -7.205 8.702 1.00 92.19 128 PHE A C 1
ATOM 1035 O O . PHE A 1 128 ? -5.879 -7.243 7.714 1.00 92.19 128 PHE A O 1
ATOM 1042 N N . ILE A 1 129 ? -6.157 -6.792 9.893 1.00 90.06 129 ILE A N 1
ATOM 1043 C CA . ILE A 1 129 ? -4.771 -6.354 10.119 1.00 90.06 129 ILE A CA 1
ATOM 1044 C C . ILE A 1 129 ? -3.770 -7.499 9.925 1.00 90.06 129 ILE A C 1
ATOM 1046 O O . ILE A 1 129 ? -2.690 -7.263 9.387 1.00 90.06 129 ILE A O 1
ATOM 1050 N N . ASN A 1 130 ? -4.104 -8.732 10.323 1.00 85.50 130 ASN A N 1
ATOM 1051 C CA . ASN A 1 130 ? -3.244 -9.886 10.039 1.00 85.50 130 ASN A CA 1
ATOM 1052 C C . ASN A 1 130 ? -3.078 -10.093 8.531 1.00 85.50 130 ASN A C 1
ATOM 1054 O O . ASN A 1 130 ? -1.944 -10.227 8.072 1.00 85.50 130 ASN A O 1
ATOM 1058 N N . ASP A 1 131 ? -4.177 -10.028 7.777 1.00 86.12 131 ASP A N 1
ATOM 1059 C CA . ASP A 1 131 ? -4.152 -10.187 6.322 1.00 86.12 131 ASP A CA 1
ATOM 1060 C C . ASP A 1 131 ? -3.324 -9.085 5.650 1.00 86.12 131 ASP A C 1
ATOM 1062 O O . ASP A 1 131 ? -2.580 -9.361 4.710 1.00 86.12 131 ASP A O 1
ATOM 1066 N N . GLN A 1 132 ? -3.405 -7.844 6.150 1.00 85.38 132 GLN A N 1
ATOM 1067 C CA . GLN A 1 132 ? -2.602 -6.732 5.635 1.00 85.38 132 GLN A CA 1
ATOM 1068 C C . GLN A 1 132 ? -1.113 -6.882 5.967 1.00 85.38 132 GLN A C 1
ATOM 1070 O O . GLN A 1 132 ? -0.269 -6.520 5.151 1.00 85.38 132 GLN A O 1
ATOM 1075 N N . ILE A 1 133 ? -0.762 -7.439 7.129 1.00 79.19 133 ILE A N 1
ATOM 1076 C CA . ILE A 1 133 ? 0.635 -7.780 7.433 1.00 79.19 133 ILE A CA 1
ATOM 1077 C C . ILE A 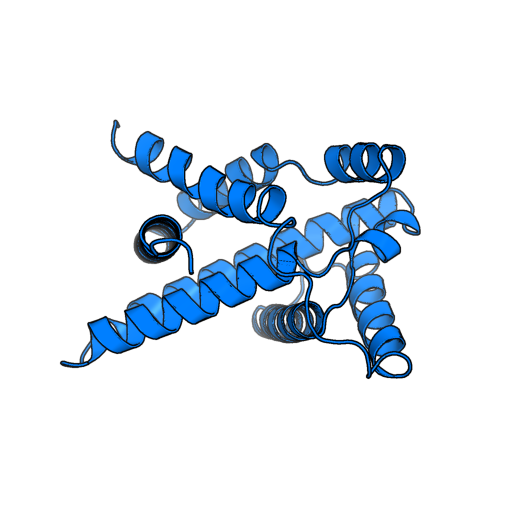1 133 ? 1.134 -8.845 6.456 1.00 79.19 133 ILE A C 1
ATOM 1079 O O . ILE A 1 133 ? 2.219 -8.689 5.904 1.00 79.19 133 ILE A O 1
ATOM 1083 N N . ASP A 1 134 ? 0.344 -9.889 6.201 1.00 76.94 134 ASP A N 1
ATOM 1084 C CA . ASP A 1 134 ? 0.724 -10.942 5.255 1.00 76.94 134 ASP A CA 1
ATOM 1085 C C . ASP A 1 134 ? 0.867 -10.388 3.823 1.00 76.94 134 ASP A C 1
ATOM 1087 O O . ASP A 1 134 ? 1.805 -10.763 3.122 1.00 76.94 134 ASP A O 1
ATOM 1091 N N . THR A 1 135 ? 0.013 -9.437 3.414 1.00 74.62 135 THR A N 1
ATOM 1092 C CA . THR A 1 135 ? 0.167 -8.660 2.167 1.00 74.62 135 THR A CA 1
ATOM 1093 C C . THR A 1 135 ? 1.540 -7.992 2.098 1.00 74.62 135 THR A C 1
ATOM 1095 O O . THR A 1 135 ? 2.313 -8.246 1.177 1.00 74.62 135 THR A O 1
ATOM 1098 N N . VAL A 1 136 ? 1.867 -7.154 3.088 1.00 72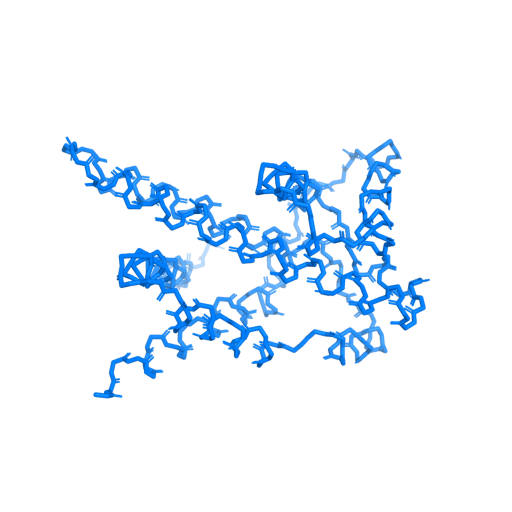.19 136 VAL A N 1
ATOM 1099 C CA . VAL A 1 136 ? 3.115 -6.373 3.103 1.00 72.19 136 VAL A CA 1
ATOM 1100 C C . VAL A 1 136 ? 4.339 -7.293 3.124 1.00 72.19 136 VAL A C 1
ATOM 1102 O O . VAL A 1 136 ? 5.328 -7.026 2.441 1.00 72.19 136 VAL A O 1
ATOM 1105 N N . MET A 1 137 ? 4.260 -8.409 3.851 1.00 67.19 137 MET A N 1
ATOM 1106 C CA . MET A 1 137 ? 5.318 -9.418 3.882 1.00 67.19 137 MET A CA 1
ATOM 1107 C C . MET A 1 137 ? 5.483 -10.126 2.533 1.00 67.19 137 MET A C 1
ATOM 1109 O O . MET A 1 137 ? 6.617 -10.357 2.113 1.00 67.19 137 MET A O 1
ATOM 1113 N N . ALA A 1 138 ? 4.395 -10.435 1.821 1.00 64.25 138 ALA A N 1
ATOM 1114 C CA . ALA A 1 138 ? 4.467 -11.018 0.480 1.00 64.25 138 ALA A CA 1
ATOM 1115 C C . ALA A 1 138 ? 5.163 -10.066 -0.503 1.00 64.25 138 ALA A C 1
ATOM 1117 O O . ALA A 1 138 ? 6.026 -10.493 -1.265 1.00 64.25 138 ALA A O 1
ATOM 1118 N N . TRP A 1 139 ? 4.879 -8.764 -0.421 1.00 67.25 139 TRP A N 1
ATOM 1119 C CA . TRP A 1 139 ? 5.517 -7.749 -1.269 1.00 67.25 139 TRP A CA 1
ATOM 1120 C C . TRP A 1 139 ? 7.031 -7.659 -1.029 1.00 67.25 139 TRP A C 1
ATOM 1122 O O . TRP A 1 139 ? 7.798 -7.356 -1.945 1.00 67.25 139 TRP A O 1
ATOM 1132 N N . SER A 1 140 ? 7.486 -7.951 0.194 1.00 59.56 140 SER A N 1
ATOM 1133 C CA . SER A 1 140 ? 8.912 -7.983 0.527 1.00 59.56 140 SER A CA 1
ATOM 1134 C C . SER A 1 140 ? 9.603 -9.316 0.234 1.00 59.56 140 SER A C 1
ATOM 1136 O O . SER A 1 140 ? 10.784 -9.320 -0.126 1.00 59.56 140 SER A O 1
ATOM 1138 N N . ALA A 1 141 ? 8.876 -10.427 0.400 1.00 46.25 141 ALA A N 1
ATOM 1139 C CA . ALA A 1 141 ? 9.375 -11.799 0.301 1.00 46.25 141 ALA A CA 1
ATOM 1140 C C . ALA A 1 141 ? 9.359 -12.364 -1.124 1.00 46.25 141 ALA A C 1
ATOM 1142 O O . ALA A 1 141 ? 10.080 -13.324 -1.383 1.00 46.25 141 ALA A O 1
ATOM 1143 N N . ALA A 1 142 ? 8.601 -11.768 -2.052 1.00 49.03 142 ALA A N 1
ATOM 1144 C CA . ALA A 1 142 ? 8.523 -12.169 -3.462 1.00 49.03 142 ALA A CA 1
ATOM 1145 C C . ALA A 1 142 ? 9.839 -12.005 -4.244 1.00 49.03 142 ALA A C 1
ATOM 1147 O O . ALA A 1 142 ? 9.838 -11.989 -5.467 1.00 49.03 142 ALA A O 1
ATOM 1148 N N . ALA A 1 143 ? 10.969 -11.861 -3.562 1.00 45.88 143 ALA A N 1
ATOM 1149 C CA . ALA A 1 143 ? 12.226 -11.608 -4.209 1.00 45.88 143 ALA A CA 1
ATOM 1150 C C . ALA A 1 143 ? 13.355 -12.433 -3.569 1.00 45.88 143 ALA A C 1
ATOM 1152 O O . ALA A 1 143 ? 13.601 -12.313 -2.361 1.00 45.88 143 ALA A O 1
ATOM 1153 N N . PRO A 1 144 ? 14.057 -13.256 -4.371 1.00 47.72 144 PRO A N 1
ATOM 1154 C CA . PRO A 1 144 ? 15.243 -13.973 -3.940 1.00 47.72 144 PRO A CA 1
ATOM 1155 C C . PRO A 1 144 ? 16.289 -12.983 -3.424 1.00 47.72 144 PRO A C 1
ATOM 1157 O O . PRO A 1 144 ? 16.281 -11.798 -3.776 1.00 47.72 144 PRO A O 1
ATOM 1160 N N . SER A 1 145 ? 17.189 -13.456 -2.556 1.00 51.94 145 SER A N 1
ATOM 1161 C CA . SER A 1 145 ? 18.297 -12.628 -2.085 1.00 51.94 145 SER A CA 1
ATOM 1162 C C . SER A 1 145 ? 19.099 -12.138 -3.296 1.00 51.94 145 SER A C 1
ATOM 1164 O O . SER A 1 145 ? 19.671 -12.972 -4.003 1.00 51.94 145 SER A O 1
ATOM 1166 N N . PRO A 1 146 ? 19.136 -10.819 -3.561 1.00 54.81 146 PRO A N 1
ATOM 1167 C CA . PRO A 1 146 ? 19.922 -10.291 -4.663 1.00 54.81 146 PRO A CA 1
ATOM 1168 C C . PRO A 1 146 ? 21.401 -10.603 -4.427 1.00 54.81 146 PRO A C 1
ATOM 1170 O O . PRO A 1 146 ? 21.853 -10.698 -3.280 1.00 54.81 146 PRO A O 1
ATOM 1173 N N . THR A 1 147 ? 22.180 -10.732 -5.502 1.00 63.75 147 THR A N 1
ATOM 1174 C CA . THR A 1 147 ? 23.645 -10.736 -5.365 1.00 63.75 147 THR A CA 1
ATOM 1175 C C . THR A 1 147 ? 24.093 -9.442 -4.676 1.00 63.75 147 THR A C 1
ATOM 1177 O O . THR A 1 147 ? 23.377 -8.445 -4.706 1.00 63.75 147 THR A O 1
ATOM 1180 N N . ALA A 1 148 ? 25.272 -9.410 -4.047 1.00 58.47 148 ALA A N 1
ATOM 1181 C CA . ALA A 1 148 ? 25.736 -8.208 -3.339 1.00 58.47 148 ALA A CA 1
ATOM 1182 C C . ALA A 1 148 ? 25.744 -6.945 -4.232 1.00 58.47 148 ALA A C 1
ATOM 1184 O O . ALA A 1 148 ? 25.423 -5.851 -3.773 1.00 58.47 148 ALA A O 1
ATOM 1185 N N . GLU A 1 149 ? 26.039 -7.116 -5.522 1.00 59.34 149 GLU A N 1
ATOM 1186 C CA . GLU A 1 149 ? 26.030 -6.056 -6.532 1.00 59.34 149 GLU A CA 1
ATOM 1187 C C . GLU A 1 149 ? 24.603 -5.603 -6.889 1.00 59.34 149 GLU A C 1
ATOM 1189 O O . GLU A 1 149 ? 24.302 -4.409 -6.878 1.00 59.34 149 GLU A O 1
ATOM 1194 N N . GLN A 1 150 ? 23.681 -6.549 -7.093 1.00 60.22 150 GLN A N 1
ATOM 1195 C CA . GLN A 1 150 ? 22.258 -6.248 -7.278 1.00 60.22 150 GLN A CA 1
ATOM 1196 C C . GLN A 1 150 ? 21.658 -5.589 -6.032 1.00 60.22 150 GLN A C 1
ATOM 1198 O O . GLN A 1 150 ? 20.864 -4.662 -6.146 1.00 60.22 150 GLN A O 1
ATOM 1203 N N . ALA A 1 151 ? 22.057 -6.019 -4.834 1.00 59.75 151 ALA A N 1
ATOM 1204 C CA . ALA A 1 151 ? 21.605 -5.448 -3.573 1.00 59.75 151 ALA A CA 1
ATOM 1205 C C . ALA A 1 151 ? 22.014 -3.977 -3.466 1.00 59.75 151 ALA A C 1
ATOM 1207 O O . ALA A 1 151 ? 21.196 -3.146 -3.082 1.00 59.75 151 ALA A O 1
ATOM 1208 N N . GLN A 1 152 ? 23.244 -3.641 -3.858 1.00 59.44 152 GLN A N 1
ATOM 1209 C CA . GLN A 1 152 ? 23.737 -2.266 -3.863 1.00 59.44 152 GLN A CA 1
ATOM 1210 C C . GLN A 1 152 ? 22.997 -1.390 -4.890 1.00 59.44 152 GLN A C 1
ATOM 1212 O O . GLN A 1 152 ? 22.641 -0.252 -4.581 1.00 59.44 152 GLN A O 1
ATOM 1217 N N . LEU A 1 153 ? 22.697 -1.935 -6.075 1.00 56.69 153 LEU A N 1
ATOM 1218 C CA . LEU A 1 153 ? 21.903 -1.264 -7.112 1.00 56.69 153 LEU A CA 1
ATOM 1219 C C . LEU A 1 153 ? 20.422 -1.106 -6.735 1.00 56.69 153 LEU A C 1
ATOM 1221 O O . LEU A 1 153 ? 19.787 -0.136 -7.124 1.00 56.69 153 LEU A O 1
ATOM 1225 N N . LEU A 1 154 ? 19.847 -2.038 -5.980 1.00 59.31 154 LEU A N 1
ATOM 1226 C CA . LEU A 1 154 ? 18.453 -1.964 -5.535 1.00 59.31 154 LEU A CA 1
ATOM 1227 C C . LEU A 1 154 ? 18.299 -1.060 -4.303 1.00 59.31 154 LEU A C 1
ATOM 1229 O O . LEU A 1 154 ? 17.313 -0.331 -4.193 1.00 59.31 154 LEU A O 1
ATOM 1233 N N . GLN A 1 155 ? 19.293 -1.039 -3.410 1.00 59.19 155 GLN A N 1
ATOM 1234 C CA . GLN A 1 155 ? 19.347 -0.117 -2.269 1.00 59.19 155 GLN A CA 1
ATOM 1235 C C . GLN A 1 155 ? 19.456 1.349 -2.700 1.00 59.19 155 GLN A C 1
ATOM 1237 O O 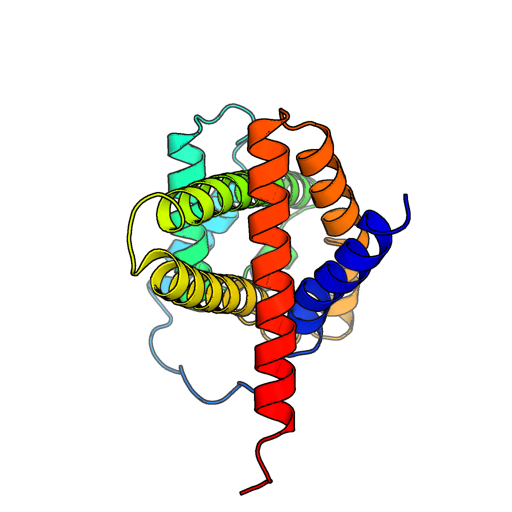. GLN A 1 155 ? 18.918 2.219 -2.017 1.00 59.19 155 GLN A O 1
ATOM 1242 N N . SER A 1 156 ? 20.113 1.642 -3.828 1.00 52.44 156 SER A N 1
ATOM 1243 C CA . SER A 1 156 ? 20.150 3.003 -4.381 1.00 52.44 156 SER A CA 1
ATOM 1244 C C . SER A 1 156 ? 18.821 3.430 -5.014 1.00 52.44 156 SER A C 1
ATOM 1246 O O . SER A 1 156 ? 18.577 4.623 -5.190 1.00 52.44 156 SER A O 1
ATOM 1248 N N . ARG A 1 157 ? 17.953 2.467 -5.336 1.00 54.81 157 ARG A N 1
ATOM 1249 C CA . ARG A 1 157 ? 16.735 2.666 -6.123 1.00 54.81 157 ARG A CA 1
ATOM 1250 C C . ARG A 1 157 ? 15.479 2.906 -5.274 1.00 54.81 157 ARG A C 1
ATOM 1252 O O . ARG A 1 157 ? 14.632 3.699 -5.688 1.00 54.81 157 ARG A O 1
ATOM 1259 N N . VAL A 1 158 ? 15.365 2.296 -4.087 1.00 57.69 158 VAL A N 1
ATOM 1260 C CA . VAL A 1 158 ? 14.292 2.578 -3.107 1.00 57.69 158 VAL A CA 1
ATOM 1261 C C . VAL A 1 158 ? 14.858 2.598 -1.686 1.00 57.69 158 VAL A C 1
ATOM 1263 O O . VAL A 1 158 ? 15.300 1.575 -1.166 1.00 57.69 158 VAL A O 1
ATOM 1266 N N . SER A 1 159 ? 14.803 3.759 -1.029 1.00 62.38 159 SER A N 1
ATOM 1267 C CA . SER A 1 159 ? 15.252 3.912 0.358 1.00 62.38 159 SER A CA 1
ATOM 1268 C C . SER A 1 159 ? 14.087 3.811 1.342 1.00 62.38 159 SER A C 1
ATOM 1270 O O . SER A 1 159 ? 13.068 4.485 1.189 1.00 62.38 159 SER A O 1
ATOM 1272 N N . VAL A 1 160 ? 14.266 3.046 2.424 1.00 60.12 160 VAL A N 1
ATOM 1273 C CA . VAL A 1 160 ? 13.324 3.011 3.563 1.00 60.12 160 VAL A CA 1
ATOM 1274 C C . VAL A 1 160 ? 13.095 4.416 4.139 1.00 60.12 160 VAL A C 1
ATOM 1276 O O . VAL A 1 160 ? 11.999 4.730 4.595 1.00 60.12 160 VAL A O 1
ATOM 1279 N N . VAL A 1 161 ? 14.108 5.287 4.074 1.00 62.66 161 VAL A N 1
ATOM 1280 C CA . VAL A 1 161 ? 14.011 6.687 4.516 1.00 62.66 161 VAL A CA 1
ATOM 1281 C C . VAL A 1 161 ? 13.092 7.501 3.602 1.00 62.66 161 VAL A C 1
ATOM 1283 O O . VAL A 1 161 ? 12.320 8.322 4.089 1.00 62.66 161 VAL A O 1
ATOM 1286 N N . GLU A 1 162 ? 13.144 7.267 2.289 1.00 67.06 162 GLU A N 1
ATOM 1287 C CA . GLU A 1 162 ? 12.268 7.936 1.320 1.00 67.06 162 GLU A CA 1
ATOM 1288 C C . GLU A 1 162 ? 10.815 7.495 1.508 1.00 67.06 162 GLU A C 1
ATOM 1290 O O . GLU A 1 162 ? 9.927 8.339 1.620 1.00 67.06 162 GLU A O 1
ATOM 1295 N N . LEU A 1 163 ? 10.581 6.185 1.629 1.00 67.12 163 LEU A N 1
ATOM 1296 C CA . LEU A 1 163 ? 9.256 5.641 1.923 1.00 67.12 163 LEU A CA 1
ATOM 1297 C C . LEU A 1 163 ? 8.682 6.244 3.213 1.00 67.12 163 LEU A C 1
ATOM 1299 O O . LEU A 1 163 ? 7.517 6.632 3.266 1.00 67.12 163 LEU A O 1
ATOM 1303 N N . TYR A 1 164 ? 9.518 6.366 4.240 1.00 64.88 164 TYR A N 1
ATOM 1304 C CA . TYR A 1 164 ? 9.142 6.992 5.496 1.00 64.88 164 TYR A CA 1
ATOM 1305 C C . TYR A 1 164 ? 8.732 8.466 5.321 1.00 64.88 164 TYR A C 1
ATOM 1307 O O . TYR A 1 164 ? 7.673 8.872 5.804 1.00 64.88 164 TYR A O 1
ATOM 1315 N N . ALA A 1 165 ? 9.532 9.257 4.600 1.00 69.81 165 ALA A N 1
ATOM 1316 C CA . ALA A 1 165 ? 9.214 10.657 4.331 1.00 69.81 165 ALA A CA 1
ATOM 1317 C C . ALA A 1 165 ? 7.891 10.801 3.558 1.00 69.81 165 ALA A C 1
ATOM 1319 O O . ALA A 1 165 ? 7.088 11.674 3.881 1.00 69.81 165 ALA A O 1
ATOM 1320 N N . ARG A 1 166 ? 7.630 9.906 2.596 1.00 77.19 166 ARG A N 1
ATOM 1321 C CA . ARG A 1 166 ? 6.375 9.868 1.830 1.00 77.19 166 ARG A CA 1
ATOM 1322 C C . ARG A 1 166 ? 5.166 9.551 2.701 1.00 77.19 166 ARG A C 1
ATOM 1324 O O . ARG A 1 166 ? 4.182 10.274 2.631 1.00 77.19 166 ARG A O 1
ATOM 1331 N N . LEU A 1 167 ? 5.250 8.534 3.558 1.00 77.81 167 LEU A N 1
ATOM 1332 C CA . LEU A 1 167 ? 4.162 8.179 4.478 1.00 77.81 167 LEU A CA 1
ATOM 1333 C C . LEU A 1 167 ? 3.814 9.331 5.427 1.00 77.81 167 LEU A C 1
ATOM 1335 O O . LEU A 1 167 ? 2.636 9.605 5.666 1.00 77.81 167 LEU A O 1
ATOM 1339 N N . GLN A 1 168 ? 4.837 10.008 5.960 1.00 77.81 168 GLN A N 1
ATOM 1340 C CA . GLN A 1 168 ? 4.638 11.177 6.810 1.00 77.81 168 GLN A CA 1
ATOM 1341 C C . GLN A 1 168 ? 3.943 12.295 6.031 1.00 77.81 168 GLN A C 1
ATOM 1343 O O . GLN A 1 168 ? 2.921 12.798 6.490 1.00 77.81 168 GLN A O 1
ATOM 1348 N N . GLN A 1 169 ? 4.454 12.617 4.843 1.00 85.94 169 GLN A N 1
ATOM 1349 C CA . GLN A 1 169 ? 3.881 13.642 3.982 1.00 85.94 169 GLN A CA 1
ATOM 1350 C C . GLN A 1 169 ? 2.413 13.344 3.638 1.00 85.94 169 GLN A C 1
ATOM 1352 O O . GLN A 1 169 ? 1.559 14.191 3.863 1.00 85.94 169 GLN A O 1
ATOM 1357 N N . TRP A 1 170 ? 2.084 12.133 3.182 1.00 88.12 170 TRP A N 1
ATOM 1358 C CA . TRP A 1 170 ? 0.703 11.757 2.849 1.00 88.12 170 TRP A CA 1
ATOM 1359 C C . TRP A 1 170 ? -0.252 11.881 4.039 1.00 88.12 170 TRP A C 1
ATOM 1361 O O . TRP A 1 170 ? -1.391 12.304 3.888 1.00 88.12 170 TRP A O 1
ATOM 1371 N N . THR A 1 171 ? 0.222 11.554 5.242 1.00 85.62 171 THR A N 1
ATOM 1372 C CA . THR A 1 171 ? -0.576 11.698 6.467 1.00 85.62 171 THR A CA 1
ATOM 1373 C C . THR A 1 171 ? -0.752 13.165 6.879 1.00 85.62 171 THR A C 1
ATOM 1375 O O . THR A 1 171 ? -1.717 13.496 7.568 1.00 85.62 171 THR A O 1
ATOM 1378 N N . GLU A 1 172 ? 0.200 14.038 6.549 1.00 87.75 172 GLU A N 1
ATOM 1379 C CA . GLU A 1 172 ? 0.163 15.475 6.853 1.00 87.75 172 GLU A CA 1
ATOM 1380 C C . GLU A 1 172 ? -0.675 16.267 5.841 1.00 87.75 172 GLU A C 1
ATOM 1382 O O . GLU A 1 172 ? -1.370 17.194 6.252 1.00 87.75 172 GLU A O 1
ATOM 1387 N N . ASP A 1 173 ? -0.647 15.869 4.568 1.00 89.81 173 ASP A N 1
ATOM 1388 C CA . ASP A 1 173 ? -1.377 16.511 3.466 1.00 89.81 173 ASP A CA 1
ATOM 1389 C C . ASP A 1 173 ? -2.870 16.112 3.417 1.00 89.81 173 ASP A C 1
ATOM 1391 O O . ASP A 1 173 ? -3.671 16.793 2.775 1.00 89.81 173 ASP A O 1
ATOM 1395 N N . ALA A 1 174 ? -3.253 15.020 4.087 1.00 89.69 174 ALA A N 1
ATOM 1396 C CA . ALA A 1 174 ? -4.634 14.546 4.179 1.00 89.69 174 ALA A CA 1
ATOM 1397 C C . ALA A 1 174 ? -5.532 15.476 5.018 1.00 89.69 174 ALA A C 1
ATOM 1399 O O . ALA A 1 174 ? -5.074 16.169 5.932 1.00 89.69 174 ALA A O 1
ATOM 1400 N N . ASP A 1 175 ? -6.843 15.444 4.760 1.00 93.56 175 ASP A N 1
ATOM 1401 C CA . ASP A 1 175 ? -7.809 16.125 5.625 1.00 93.56 175 ASP A CA 1
ATOM 1402 C C . ASP A 1 175 ? -7.858 15.507 7.037 1.00 93.56 175 ASP A C 1
ATOM 1404 O O . ASP A 1 175 ? -7.304 14.440 7.307 1.00 93.56 175 ASP A O 1
ATOM 1408 N N . ALA A 1 176 ? -8.504 16.198 7.981 1.00 91.38 176 ALA A N 1
ATOM 1409 C CA . ALA A 1 176 ? -8.488 15.796 9.388 1.00 91.38 176 ALA A CA 1
ATOM 1410 C C . ALA A 1 176 ? -9.108 14.408 9.642 1.00 91.38 176 ALA A C 1
ATOM 1412 O O . ALA A 1 176 ? -8.678 13.706 10.563 1.00 91.38 176 ALA A O 1
ATOM 1413 N N . GLU A 1 177 ? -10.111 14.016 8.855 1.00 92.38 177 GLU A N 1
ATOM 1414 C CA . GLU A 1 177 ? -10.782 12.725 8.992 1.00 92.38 177 GLU A CA 1
ATOM 1415 C C . GLU A 1 177 ? -9.888 11.605 8.457 1.00 92.38 177 GLU A C 1
ATOM 1417 O O . GLU A 1 177 ? -9.564 10.660 9.185 1.00 92.38 177 GLU A O 1
ATOM 1422 N N . GLN A 1 178 ? -9.395 11.762 7.231 1.00 91.88 178 GLN A N 1
ATOM 1423 C CA . GLN A 1 178 ? -8.499 10.811 6.588 1.00 91.88 178 GLN A CA 1
ATOM 1424 C C . GLN A 1 178 ? -7.178 10.680 7.355 1.00 91.88 178 GLN A C 1
ATOM 1426 O O . GLN A 1 178 ? -6.677 9.574 7.558 1.00 91.88 178 GLN A O 1
ATOM 1431 N N . GLN A 1 179 ? -6.637 11.779 7.882 1.00 91.56 179 GLN A N 1
ATOM 1432 C CA . GLN A 1 179 ? -5.459 11.755 8.744 1.00 91.56 179 GLN A CA 1
ATOM 1433 C C . GLN A 1 179 ? -5.683 10.887 9.993 1.00 91.56 179 GLN A C 1
ATOM 1435 O O . GLN A 1 179 ? -4.782 10.146 10.401 1.00 91.56 179 GLN A O 1
ATOM 1440 N N . ALA A 1 180 ? -6.860 10.965 10.620 1.00 89.75 180 ALA A N 1
ATOM 1441 C CA . ALA A 1 180 ? -7.182 10.147 11.785 1.00 89.75 180 ALA A CA 1
ATOM 1442 C C . ALA A 1 180 ? -7.285 8.656 11.421 1.00 89.75 180 ALA A C 1
ATOM 1444 O O . ALA A 1 180 ? -6.744 7.812 12.142 1.00 89.75 180 ALA A O 1
ATOM 1445 N N . GLN A 1 181 ? -7.921 8.338 10.292 1.00 92.56 181 GLN A N 1
ATOM 1446 C CA . GLN A 1 181 ? -8.067 6.969 9.789 1.00 92.56 181 GLN A CA 1
ATOM 1447 C C . GLN A 1 181 ? -6.711 6.353 9.417 1.00 92.56 181 GLN A C 1
ATOM 1449 O O . GLN A 1 181 ? -6.381 5.264 9.895 1.00 92.56 181 GLN A O 1
ATOM 1454 N N . LEU A 1 182 ? -5.883 7.080 8.657 1.00 89.69 182 LEU A N 1
ATOM 1455 C CA . LEU A 1 182 ? -4.526 6.669 8.281 1.00 89.69 182 LEU A CA 1
ATOM 1456 C C . LEU A 1 182 ? -3.680 6.362 9.517 1.00 89.69 182 LEU A C 1
ATOM 1458 O O . LEU A 1 182 ? -3.084 5.289 9.613 1.00 89.69 182 LEU A O 1
ATOM 1462 N N . ARG A 1 183 ? -3.667 7.264 10.507 1.00 88.50 183 ARG A N 1
ATOM 1463 C CA . ARG A 1 183 ? -2.918 7.050 11.755 1.00 88.50 183 ARG A CA 1
ATOM 1464 C C . ARG A 1 183 ? -3.403 5.816 12.503 1.00 88.50 183 ARG A C 1
ATOM 1466 O O . ARG A 1 183 ? -2.574 5.011 12.917 1.00 88.50 183 ARG A O 1
ATOM 1473 N N . ALA A 1 184 ? -4.716 5.648 12.655 1.00 90.19 184 ALA A N 1
ATOM 1474 C CA . ALA A 1 184 ? -5.284 4.505 13.362 1.00 90.19 184 ALA A CA 1
ATOM 1475 C C . ALA A 1 184 ? -4.918 3.169 12.697 1.00 90.19 184 ALA A C 1
ATOM 1477 O O . ALA A 1 184 ? -4.541 2.219 13.387 1.00 90.19 184 ALA A O 1
ATOM 1478 N N . PHE A 1 185 ? -4.992 3.104 11.367 1.00 90.12 185 PHE A N 1
ATOM 1479 C CA . PHE A 1 185 ? -4.632 1.913 10.602 1.00 90.12 185 PHE A CA 1
ATOM 1480 C C . PHE A 1 185 ? -3.136 1.593 10.700 1.00 90.12 185 PHE A C 1
ATOM 1482 O O . PHE A 1 185 ? -2.757 0.467 11.027 1.00 90.12 185 PHE A O 1
ATOM 1489 N N . ILE A 1 186 ? -2.284 2.598 10.494 1.00 84.69 186 ILE A N 1
ATOM 1490 C CA . ILE A 1 186 ? -0.828 2.473 10.611 1.00 84.69 186 ILE A CA 1
ATOM 1491 C C . ILE A 1 186 ? -0.427 1.985 12.013 1.00 84.69 186 ILE A C 1
ATOM 1493 O O . ILE A 1 186 ? 0.381 1.063 12.142 1.00 84.69 186 ILE A O 1
ATOM 1497 N N . ASP A 1 187 ? -1.004 2.563 13.069 1.00 84.88 187 ASP A N 1
ATOM 1498 C CA . ASP A 1 187 ? -0.756 2.143 14.453 1.00 84.88 187 ASP A CA 1
ATOM 1499 C C . ASP A 1 187 ? -1.138 0.681 14.692 1.00 84.88 187 ASP A C 1
ATOM 1501 O O . ASP A 1 187 ? -0.425 -0.052 15.388 1.00 84.88 187 ASP A O 1
ATOM 1505 N N . ALA A 1 188 ? -2.273 0.256 14.134 1.00 87.12 188 ALA A N 1
ATOM 1506 C CA . ALA A 1 188 ? -2.770 -1.104 14.270 1.00 87.12 188 ALA A CA 1
ATOM 1507 C C . ALA A 1 188 ? -1.843 -2.114 13.577 1.00 87.12 188 ALA A C 1
ATOM 1509 O O . ALA A 1 188 ? -1.482 -3.121 14.194 1.00 87.12 188 ALA A O 1
ATOM 1510 N N . LEU A 1 189 ? -1.392 -1.814 12.353 1.00 82.94 189 LEU A N 1
ATOM 1511 C CA . LEU A 1 189 ? -0.401 -2.617 11.627 1.00 82.94 189 LEU A CA 1
ATOM 1512 C C . LEU A 1 189 ? 0.877 -2.790 12.444 1.00 82.94 189 LEU A C 1
ATOM 1514 O O . LEU A 1 189 ? 1.329 -3.909 12.686 1.00 82.94 189 LEU A O 1
ATOM 1518 N N . VAL A 1 190 ? 1.443 -1.676 12.905 1.00 75.88 190 VAL A N 1
ATOM 1519 C CA . VAL A 1 190 ? 2.688 -1.652 13.677 1.00 75.88 190 VAL A CA 1
ATOM 1520 C C . VAL A 1 190 ? 2.564 -2.469 14.955 1.00 75.88 190 VAL A C 1
ATOM 1522 O O . VAL A 1 190 ? 3.418 -3.307 15.250 1.00 75.88 190 VAL A O 1
ATOM 1525 N N . ARG A 1 191 ? 1.502 -2.231 15.730 1.00 80.94 191 ARG A N 1
ATOM 1526 C CA . ARG A 1 191 ? 1.277 -2.938 16.990 1.00 80.94 191 ARG A CA 1
ATOM 1527 C C . ARG A 1 191 ? 1.181 -4.437 16.752 1.00 80.94 191 ARG A C 1
ATOM 1529 O O . ARG A 1 191 ? 1.854 -5.200 17.440 1.00 80.94 191 ARG A O 1
ATOM 1536 N N . ARG A 1 192 ? 0.401 -4.854 15.754 1.00 82.50 192 ARG A N 1
ATOM 1537 C CA . ARG A 1 192 ? 0.208 -6.274 15.468 1.00 82.50 192 ARG A CA 1
ATOM 1538 C C . ARG A 1 192 ? 1.473 -6.939 14.924 1.00 82.50 192 ARG A C 1
ATOM 1540 O O . ARG A 1 192 ? 1.726 -8.093 15.256 1.00 82.50 192 ARG A O 1
ATOM 1547 N N . ALA A 1 193 ? 2.292 -6.231 14.151 1.00 73.31 193 ALA A N 1
ATOM 1548 C CA . ALA A 1 193 ? 3.586 -6.740 13.698 1.00 73.31 193 ALA A CA 1
ATOM 1549 C C . ALA A 1 193 ? 4.531 -7.029 14.876 1.00 73.31 193 ALA A C 1
ATOM 1551 O O . ALA A 1 193 ? 5.124 -8.106 14.944 1.00 73.31 193 ALA A O 1
ATOM 1552 N N . VAL A 1 194 ? 4.605 -6.108 15.845 1.00 73.94 194 VAL A N 1
ATOM 1553 C CA . VAL A 1 194 ? 5.376 -6.295 17.086 1.00 73.94 194 VAL A CA 1
ATOM 1554 C C . VAL A 1 194 ? 4.832 -7.469 17.904 1.00 73.94 194 VAL A C 1
ATOM 1556 O O . VAL A 1 194 ? 5.611 -8.287 18.389 1.00 73.94 194 VAL A O 1
ATOM 1559 N N . GLU A 1 195 ? 3.507 -7.593 18.031 1.00 76.62 195 GLU A N 1
ATOM 1560 C CA . GLU A 1 195 ? 2.875 -8.733 18.709 1.00 76.62 195 GLU A CA 1
ATOM 1561 C C . GLU A 1 195 ? 3.229 -10.067 18.044 1.00 76.62 195 GLU A C 1
ATOM 1563 O O . GLU A 1 195 ? 3.656 -10.984 18.738 1.00 76.62 195 GLU A O 1
ATOM 1568 N N . ARG A 1 196 ? 3.118 -10.180 16.712 1.00 72.00 196 ARG A N 1
ATOM 1569 C CA . ARG A 1 196 ? 3.465 -11.415 15.979 1.00 72.00 196 ARG A CA 1
ATOM 1570 C C . ARG A 1 196 ? 4.934 -11.792 16.155 1.00 72.00 196 ARG A C 1
ATOM 1572 O O . ARG A 1 196 ? 5.250 -12.970 16.298 1.00 72.00 196 ARG A O 1
ATOM 1579 N N . GLN A 1 197 ? 5.832 -10.810 16.170 1.00 67.19 197 GLN A N 1
ATOM 1580 C CA . GLN A 1 197 ? 7.247 -11.063 16.427 1.00 67.19 197 GLN A CA 1
ATOM 1581 C C . GLN A 1 197 ? 7.483 -11.569 17.857 1.00 67.19 197 GLN A C 1
ATOM 1583 O O . GLN A 1 197 ? 8.236 -12.520 18.054 1.00 67.19 197 GLN A O 1
ATOM 1588 N N . ALA A 1 198 ? 6.830 -10.964 18.852 1.00 67.00 198 ALA A N 1
ATOM 1589 C CA . ALA A 1 198 ? 6.914 -11.418 20.237 1.00 67.00 198 ALA A CA 1
ATOM 1590 C C . ALA A 1 198 ? 6.325 -12.829 20.416 1.00 67.00 198 ALA A C 1
ATOM 1592 O O . ALA A 1 198 ? 6.933 -13.652 21.099 1.00 67.00 198 ALA A O 1
ATOM 1593 N N . GLU A 1 199 ? 5.192 -13.128 19.768 1.00 74.12 199 GLU A N 1
ATOM 1594 C CA . GLU A 1 199 ? 4.576 -14.463 19.719 1.00 74.12 199 GLU A CA 1
ATOM 1595 C C . GLU A 1 199 ? 5.572 -15.496 19.166 1.00 74.12 199 GLU A C 1
ATOM 1597 O O . GLU A 1 199 ? 5.782 -16.527 19.798 1.00 74.12 199 GLU A O 1
ATOM 1602 N N . PHE A 1 200 ? 6.248 -15.191 18.053 1.00 61.62 200 PHE A N 1
ATOM 1603 C CA . PHE A 1 200 ? 7.252 -16.067 17.439 1.00 61.62 200 PHE A CA 1
ATOM 1604 C C . PHE A 1 200 ? 8.453 -16.338 18.358 1.00 61.62 200 PHE A C 1
ATOM 1606 O O . PHE A 1 200 ? 8.855 -17.485 18.532 1.00 61.62 200 PHE A O 1
ATOM 1613 N N . LEU A 1 201 ? 9.005 -15.297 18.988 1.00 60.53 201 LEU A N 1
ATOM 1614 C CA . LEU A 1 201 ? 10.148 -15.418 19.905 1.00 60.53 201 LEU A CA 1
ATOM 1615 C C . LEU A 1 201 ? 9.797 -16.119 21.227 1.00 60.53 201 LEU A C 1
ATOM 1617 O O . LEU A 1 201 ? 10.692 -16.575 21.935 1.00 60.53 201 LEU A O 1
ATOM 1621 N N . SER A 1 202 ? 8.509 -16.187 21.567 1.00 62.97 202 SER A N 1
ATOM 1622 C CA . SER A 1 202 ? 8.016 -16.834 22.785 1.00 62.97 202 SER A CA 1
ATOM 1623 C C . SER A 1 202 ? 7.691 -18.317 22.591 1.00 62.97 202 SER A C 1
ATOM 1625 O O . SER A 1 202 ? 7.357 -18.981 23.571 1.00 62.97 202 SER A O 1
ATOM 1627 N N . VAL A 1 203 ? 7.783 -18.852 21.365 1.00 54.22 203 VAL A N 1
ATOM 1628 C CA . VAL A 1 203 ? 7.654 -20.294 21.114 1.00 54.22 203 VAL A CA 1
ATOM 1629 C C . VAL A 1 203 ? 8.934 -20.980 21.613 1.00 54.22 203 VAL A C 1
ATOM 1631 O O . VAL A 1 203 ? 10.005 -20.735 21.054 1.00 54.22 203 VAL A O 1
ATOM 1634 N N . PRO A 1 204 ? 8.877 -21.830 22.658 1.00 45.94 204 PRO A N 1
ATOM 1635 C CA . PRO A 1 204 ? 10.030 -22.621 23.068 1.00 45.94 204 PRO A CA 1
ATOM 1636 C C . PRO A 1 204 ? 10.409 -23.541 21.910 1.00 45.94 204 PRO A C 1
ATOM 1638 O O . PRO A 1 204 ? 9.532 -24.209 21.364 1.00 45.94 204 PRO A O 1
ATOM 1641 N N . GLY A 1 205 ? 11.690 -23.552 21.534 1.00 48.28 205 GLY A N 1
ATOM 1642 C CA . GLY A 1 205 ? 12.195 -24.386 20.446 1.00 48.28 205 GLY A CA 1
ATOM 1643 C C . GLY A 1 205 ? 11.706 -25.828 20.576 1.00 48.28 205 GLY A C 1
ATOM 1644 O O . GLY A 1 205 ? 11.968 -26.481 21.587 1.00 48.28 205 GLY A O 1
ATOM 1645 N N . THR A 1 206 ? 10.961 -26.280 19.570 1.00 39.97 206 THR A N 1
ATOM 1646 C CA . THR A 1 206 ? 10.709 -27.700 19.302 1.00 39.97 206 THR A CA 1
ATOM 1647 C C . THR A 1 206 ? 11.927 -28.322 18.652 1.00 39.97 206 THR A C 1
ATOM 1649 O O . THR A 1 206 ? 12.427 -27.689 17.691 1.00 39.97 206 THR A O 1
#

Nearest PDB structures (foldseek):
  7kfl-assembly2_B  TM=2.006E-01  e=8.332E+00  Arabidopsis thaliana

Foldseek 3Di:
DPPVVVLLVLLLVLVVCLVPVLPPPPDDDPDDPDPLQVVLLVLLQCQLPDQCPPPDLVVLVVSLVVVLVNLLNLNAVLVVLVVDDPSSLVSNVVSVLVSVLSVLLVLLVVLVVLCPDDPCSVVVSLVSLVVVSVSSSSNSNSHDDDDPVSVVVVCVSDPSVVVSVSLVVSLVVDDPVSVVSSSVSSSSNSVVVVVVVVVVVPPDDD